Protein AF-A0A7S2U3K5-F1 (afdb_monomer_lite)

Foldseek 3Di:
DDDDPDPDDQPDPVSVVVVVVVVLVVLLVVLVVLLVVLVVLLVVLVVVLVVLVVVLVVLVVLVVVLVVLVVVLVLLVVVLVVLVPCPPVVPPPPDPPDPPDDRPDPPPDDDDPVVVPPPVVVVVVLVVVLVVLVVQLVVLVVVLVVLVPDPPDDPVRSSVVNSVSSVSNSVSSVVSSVSSVVSSVVSVVVSVVSVVVSVVSVVVSVVSVVVSVVSVVVSVVVD

Radius of gyration: 34.54 Å; chains: 1; bounding box: 92×26×95 Å

Sequence (223 aa):
MPGSGGRAHPKNAKEMEKAIAKTKKDIQKTGDNTIDVADQIIDTGAEVNAKLAAQTEQLEAARRDNKEIKENTKAAEGSVDRLESCCCLSVCYACFCCDYKPPPKVSEFKYDKEEEAKGRGKDEGEAEALRKKQQEIANAKEHLKEIREDKNIDADVKHDEIVDAQLDVVNAQLDVVNDLAHHQQEELEHQHDVIVGVNKDLKENQDAIRQLDARAKAVAAQY

Structure (mmCIF, N/CA/C/O backbone):
data_AF-A0A7S2U3K5-F1
#
_entry.id   AF-A0A7S2U3K5-F1
#
loop_
_atom_site.group_PDB
_atom_site.id
_atom_site.type_symbol
_atom_site.label_atom_id
_atom_site.label_alt_id
_atom_site.label_comp_id
_atom_site.label_asym_id
_atom_site.label_entity_id
_atom_site.label_seq_id
_atom_site.pdbx_PDB_ins_code
_atom_site.Cartn_x
_atom_site.Cartn_y
_atom_site.Cartn_z
_atom_site.occupancy
_atom_site.B_iso_or_equiv
_atom_site.auth_seq_id
_atom_site.auth_comp_id
_atom_site.auth_asym_id
_atom_site.auth_atom_id
_atom_site.pdbx_PDB_model_num
ATOM 1 N N . MET A 1 1 ? 41.510 -15.929 -0.534 1.00 47.91 1 MET A N 1
ATOM 2 C CA . MET A 1 1 ? 41.065 -14.623 -1.065 1.00 47.91 1 MET A CA 1
ATOM 3 C C . MET A 1 1 ? 40.979 -14.737 -2.581 1.00 47.91 1 MET A C 1
ATOM 5 O O . MET A 1 1 ? 42.033 -14.876 -3.192 1.00 47.91 1 MET A O 1
ATOM 9 N N . PRO A 1 2 ? 39.789 -14.800 -3.202 1.00 45.03 2 PRO A N 1
ATOM 10 C CA . PRO A 1 2 ? 39.702 -14.889 -4.652 1.00 45.03 2 PRO A CA 1
ATOM 11 C C . PRO A 1 2 ? 39.760 -13.496 -5.294 1.00 45.03 2 PRO A C 1
ATOM 13 O O . PRO A 1 2 ? 38.944 -12.631 -5.000 1.00 45.03 2 PRO A O 1
ATOM 16 N N . GLY A 1 3 ? 40.762 -13.333 -6.160 1.00 44.97 3 GLY A N 1
ATOM 17 C CA . GLY A 1 3 ? 40.695 -12.662 -7.461 1.00 44.97 3 GLY A CA 1
ATOM 18 C C . GLY A 1 3 ? 40.169 -11.232 -7.525 1.00 44.97 3 GLY A C 1
ATOM 19 O O . GLY A 1 3 ? 38.974 -11.009 -7.689 1.00 44.97 3 GLY A O 1
ATOM 20 N N . SER A 1 4 ? 41.091 -10.272 -7.577 1.00 46.44 4 SER A N 1
ATOM 21 C CA . SER A 1 4 ? 40.862 -8.971 -8.202 1.00 46.44 4 SER A CA 1
ATOM 22 C C . SER A 1 4 ? 40.414 -9.172 -9.656 1.00 46.44 4 SER A C 1
ATOM 24 O O . SER A 1 4 ? 41.202 -9.532 -10.531 1.00 46.44 4 SER A O 1
ATOM 26 N N . GLY A 1 5 ? 39.122 -8.963 -9.914 1.00 45.84 5 GLY A N 1
ATOM 27 C CA . GLY A 1 5 ? 38.548 -8.939 -11.255 1.00 45.84 5 GLY A CA 1
ATOM 28 C C . GLY A 1 5 ? 39.116 -7.769 -12.051 1.00 45.84 5 GLY A C 1
ATOM 29 O O . GLY A 1 5 ? 38.564 -6.671 -12.039 1.00 45.84 5 GLY A O 1
ATOM 30 N N . GLY A 1 6 ? 40.244 -7.995 -12.724 1.00 46.72 6 GLY A N 1
ATOM 31 C CA . GLY A 1 6 ? 40.816 -7.041 -13.661 1.00 46.72 6 GLY A CA 1
ATOM 32 C C . GLY A 1 6 ? 39.841 -6.811 -14.810 1.00 46.72 6 GLY A C 1
ATOM 33 O O . GLY A 1 6 ? 39.629 -7.701 -15.634 1.00 46.72 6 GLY A O 1
ATOM 34 N N . ARG A 1 7 ? 39.242 -5.616 -14.882 1.00 57.78 7 ARG A N 1
ATOM 35 C CA . ARG A 1 7 ? 38.569 -5.173 -16.106 1.00 57.78 7 ARG A CA 1
ATOM 36 C C . ARG A 1 7 ? 39.644 -5.041 -17.175 1.00 57.78 7 ARG A C 1
ATOM 38 O O . ARG A 1 7 ? 40.506 -4.171 -17.091 1.00 57.78 7 ARG A O 1
ATOM 45 N N . ALA A 1 8 ? 39.630 -5.949 -18.144 1.00 62.12 8 ALA A N 1
ATOM 46 C CA . ALA A 1 8 ? 40.519 -5.877 -19.288 1.00 62.12 8 ALA A CA 1
ATOM 47 C C . ALA A 1 8 ? 40.245 -4.569 -20.049 1.00 62.12 8 ALA A C 1
ATOM 49 O O . ALA A 1 8 ? 39.139 -4.360 -20.545 1.00 62.12 8 ALA A O 1
ATOM 50 N N . HIS A 1 9 ? 41.241 -3.683 -20.118 1.00 61.22 9 HIS A N 1
ATOM 51 C CA . HIS A 1 9 ? 41.172 -2.496 -20.965 1.00 61.22 9 HIS A CA 1
ATOM 52 C C . HIS A 1 9 ? 41.293 -2.915 -22.441 1.00 61.22 9 HIS A C 1
ATOM 54 O O . HIS A 1 9 ? 42.198 -3.698 -22.757 1.00 61.22 9 HIS A O 1
ATOM 60 N N . PRO A 1 10 ? 40.416 -2.429 -23.340 1.00 68.75 10 PRO A N 1
ATOM 61 C CA . PRO A 1 10 ? 40.497 -2.744 -24.763 1.00 68.75 10 PRO A CA 1
ATOM 62 C C . PRO A 1 10 ? 41.808 -2.197 -25.342 1.00 68.75 10 PRO A C 1
ATOM 64 O O . PRO A 1 10 ? 42.159 -1.039 -25.123 1.00 68.75 10 PRO A O 1
ATOM 67 N N . LYS A 1 11 ? 42.554 -3.042 -26.058 1.00 79.56 11 LYS A N 1
ATOM 68 C CA . LYS A 1 11 ? 43.910 -2.751 -26.555 1.00 79.56 11 LYS A CA 1
ATOM 69 C C . LYS A 1 11 ? 43.923 -2.218 -27.989 1.00 79.56 11 LYS A C 1
ATOM 71 O O . LYS A 1 11 ? 44.974 -1.816 -28.479 1.00 79.56 11 LYS A O 1
ATOM 76 N N . ASN A 1 12 ? 42.782 -2.236 -28.679 1.00 85.50 12 ASN A N 1
ATOM 77 C CA . ASN A 1 12 ? 42.626 -1.731 -30.044 1.00 85.50 12 ASN A CA 1
ATOM 78 C C . ASN A 1 12 ? 41.183 -1.255 -30.318 1.00 85.50 12 ASN A C 1
ATOM 80 O O . ASN A 1 12 ? 40.264 -1.560 -29.559 1.00 85.50 12 ASN A O 1
ATOM 84 N N . ALA A 1 13 ? 40.985 -0.526 -31.424 1.00 84.81 13 ALA A N 1
ATOM 85 C CA . ALA A 1 13 ? 39.691 0.055 -31.805 1.00 84.81 13 ALA A CA 1
ATOM 86 C C . ALA A 1 13 ? 38.566 -0.990 -31.948 1.00 84.81 13 ALA A C 1
ATOM 88 O O . ALA A 1 13 ? 37.461 -0.771 -31.466 1.00 84.81 13 ALA A O 1
ATOM 89 N N . LYS A 1 14 ? 38.860 -2.174 -32.504 1.00 84.88 14 LYS A N 1
ATOM 90 C CA . LYS A 1 14 ? 37.872 -3.261 -32.654 1.00 84.88 14 LYS A CA 1
ATOM 91 C C . LYS A 1 14 ? 37.437 -3.858 -31.312 1.00 84.88 14 LYS A C 1
ATOM 93 O O . LYS A 1 14 ? 36.300 -4.298 -31.163 1.00 84.88 14 LYS A O 1
ATOM 98 N N . GLU A 1 15 ? 38.337 -3.921 -30.333 1.00 87.50 15 GLU A N 1
ATOM 99 C CA . GLU A 1 15 ? 38.004 -4.322 -28.961 1.00 87.50 15 GLU A CA 1
ATOM 100 C C . GLU A 1 15 ? 37.189 -3.243 -28.245 1.00 87.50 15 GLU A C 1
ATOM 102 O O . GLU A 1 15 ? 36.293 -3.578 -27.472 1.00 87.50 15 GLU A O 1
ATOM 107 N N . MET A 1 16 ? 37.454 -1.967 -28.537 1.00 86.00 16 MET A N 1
ATOM 108 C CA . MET A 1 16 ? 36.691 -0.841 -28.000 1.00 86.00 16 MET A CA 1
ATOM 109 C C . MET A 1 16 ? 35.253 -0.827 -28.538 1.00 86.00 16 MET A C 1
ATOM 111 O O . MET A 1 16 ? 34.322 -0.770 -27.742 1.00 86.00 16 MET A O 1
ATOM 115 N N . GLU A 1 17 ? 35.050 -1.003 -29.847 1.00 86.56 17 GLU A N 1
ATOM 116 C CA . GLU A 1 17 ? 33.716 -1.120 -30.464 1.00 86.56 17 GLU A CA 1
ATOM 117 C C . GLU A 1 17 ? 32.900 -2.274 -29.863 1.00 86.56 17 GLU A C 1
ATOM 119 O O . GLU A 1 17 ? 31.737 -2.105 -29.496 1.00 86.56 17 GLU A O 1
ATOM 124 N N . LYS A 1 18 ? 33.519 -3.448 -29.676 1.00 88.19 18 LYS A N 1
ATOM 125 C CA . LYS A 1 18 ? 32.863 -4.596 -29.026 1.00 88.19 18 LYS A CA 1
ATOM 126 C C . LYS A 1 18 ? 32.503 -4.318 -27.568 1.00 88.19 18 LYS A C 1
ATOM 128 O O . LYS A 1 18 ? 31.449 -4.758 -27.109 1.00 88.19 18 LYS A O 1
ATOM 133 N N . ALA A 1 19 ? 33.372 -3.625 -26.833 1.00 89.31 19 ALA A N 1
ATOM 134 C CA . ALA A 1 19 ? 33.109 -3.254 -25.448 1.00 89.31 19 ALA A CA 1
ATOM 135 C C . ALA A 1 19 ? 31.952 -2.247 -25.346 1.00 89.31 19 ALA A C 1
ATOM 137 O O . ALA A 1 19 ? 31.090 -2.405 -24.481 1.00 89.31 19 ALA A O 1
ATOM 138 N N . ILE A 1 20 ? 31.888 -1.272 -26.259 1.00 88.31 20 ILE A N 1
ATOM 139 C CA . ILE A 1 20 ? 30.793 -0.297 -26.351 1.00 88.31 20 ILE A CA 1
ATOM 140 C C . ILE A 1 20 ? 29.479 -1.011 -26.675 1.00 88.31 20 ILE A C 1
ATOM 142 O O . ILE A 1 20 ? 28.522 -0.874 -25.921 1.00 88.31 20 ILE A O 1
ATOM 146 N N . ALA A 1 21 ? 29.445 -1.855 -27.710 1.00 87.94 21 ALA A N 1
ATOM 147 C CA . ALA A 1 21 ? 28.246 -2.610 -28.081 1.00 87.94 21 ALA A CA 1
ATOM 148 C C . ALA A 1 21 ? 27.738 -3.511 -26.941 1.00 87.94 21 ALA A C 1
ATOM 150 O O . ALA A 1 21 ? 26.535 -3.602 -26.695 1.00 87.94 21 ALA A O 1
ATOM 151 N N . LYS A 1 22 ? 28.655 -4.154 -26.204 1.00 92.75 22 LYS A N 1
ATOM 152 C CA . LYS A 1 22 ? 28.298 -4.926 -25.009 1.00 92.75 22 LYS A CA 1
ATOM 153 C C . LYS A 1 22 ? 27.697 -4.029 -23.923 1.00 92.75 22 LYS A C 1
ATOM 155 O O . LYS A 1 22 ? 26.664 -4.377 -23.367 1.00 92.75 22 LYS A O 1
ATOM 160 N N . THR A 1 23 ? 28.324 -2.887 -23.652 1.00 91.44 23 THR A N 1
ATOM 161 C CA . THR A 1 23 ? 27.864 -1.938 -22.628 1.00 91.44 23 THR A CA 1
ATOM 162 C C . THR A 1 23 ? 26.474 -1.402 -22.957 1.00 91.44 23 THR A C 1
ATOM 164 O O . THR A 1 23 ? 25.605 -1.440 -22.095 1.00 91.44 23 THR A O 1
ATOM 167 N N . LYS A 1 24 ? 26.227 -1.007 -24.212 1.00 91.75 24 LYS A N 1
ATOM 168 C CA . LYS A 1 24 ? 24.901 -0.595 -24.696 1.00 91.75 24 LYS A CA 1
ATOM 169 C C . LYS A 1 24 ? 23.847 -1.677 -24.439 1.00 91.75 24 LYS A C 1
ATOM 171 O O . LYS A 1 24 ? 22.803 -1.421 -23.848 1.00 91.75 24 LYS A O 1
ATOM 176 N N . LYS A 1 25 ? 24.152 -2.929 -24.788 1.00 90.62 25 LYS A N 1
ATOM 177 C CA . LYS A 1 25 ? 23.248 -4.061 -24.532 1.00 90.62 25 LYS A CA 1
ATOM 178 C C . LYS A 1 25 ? 22.977 -4.282 -23.039 1.00 90.62 25 LYS A C 1
ATOM 180 O O . LYS A 1 25 ? 21.842 -4.572 -22.665 1.00 90.62 25 LYS A O 1
ATOM 185 N N . ASP A 1 26 ? 24.003 -4.167 -22.199 1.00 93.44 26 ASP A N 1
ATOM 186 C CA . ASP A 1 26 ? 23.873 -4.328 -20.749 1.00 93.44 26 ASP A CA 1
ATOM 187 C C . ASP A 1 26 ? 23.030 -3.190 -20.131 1.00 93.44 26 ASP A C 1
ATOM 189 O O . ASP A 1 26 ? 22.202 -3.458 -19.257 1.00 93.44 26 ASP A O 1
ATOM 193 N N . ILE A 1 27 ? 23.168 -1.948 -20.619 1.00 93.00 27 ILE A N 1
ATOM 194 C CA . ILE A 1 27 ? 22.338 -0.795 -20.218 1.00 93.00 27 ILE A CA 1
ATOM 195 C C . ILE A 1 27 ? 20.875 -1.034 -20.588 1.00 93.00 27 ILE A C 1
ATOM 197 O O . ILE A 1 27 ? 20.015 -0.981 -19.714 1.00 93.00 27 ILE A O 1
ATOM 201 N N . GLN A 1 28 ? 20.596 -1.385 -21.845 1.00 91.31 28 GLN A N 1
ATOM 202 C CA . GLN A 1 28 ? 19.228 -1.636 -22.303 1.00 91.31 28 GLN A CA 1
ATOM 203 C C . GLN A 1 28 ? 18.561 -2.763 -21.504 1.00 91.31 28 GLN A C 1
ATOM 205 O O . GLN A 1 28 ? 17.422 -2.624 -21.065 1.00 91.31 28 GLN A O 1
ATOM 210 N N . LYS A 1 29 ? 19.291 -3.857 -21.246 1.00 94.00 29 LYS A N 1
ATOM 211 C CA . LYS A 1 29 ? 18.807 -4.955 -20.400 1.00 94.00 29 LYS A CA 1
ATOM 212 C C . LYS A 1 29 ? 18.525 -4.498 -18.964 1.00 94.00 29 LYS A C 1
ATOM 214 O O . LYS A 1 29 ? 17.594 -4.985 -18.334 1.00 94.00 29 LYS A O 1
ATOM 219 N N . THR A 1 30 ? 19.344 -3.596 -18.429 1.00 95.31 30 THR A N 1
ATOM 220 C CA . THR A 1 30 ? 19.125 -3.023 -17.094 1.00 95.31 30 THR A CA 1
ATOM 221 C C . THR A 1 30 ? 17.861 -2.165 -17.069 1.00 95.31 30 THR A C 1
ATOM 223 O O . THR A 1 30 ? 17.097 -2.266 -16.113 1.00 95.31 30 THR A O 1
ATOM 226 N N . GLY A 1 31 ? 17.601 -1.387 -18.124 1.00 93.88 31 GLY A N 1
ATOM 227 C CA . GLY A 1 31 ? 16.345 -0.653 -18.286 1.00 93.88 31 GLY A CA 1
ATOM 228 C C . GLY A 1 31 ? 15.130 -1.584 -18.325 1.00 93.88 31 GLY A C 1
ATOM 229 O O . GLY A 1 31 ? 14.186 -1.372 -17.573 1.00 93.88 31 GLY A O 1
ATOM 230 N N . ASP A 1 32 ? 15.196 -2.675 -19.097 1.00 93.38 32 ASP A N 1
ATOM 231 C CA . ASP A 1 32 ? 14.119 -3.679 -19.172 1.00 93.38 32 ASP A CA 1
ATOM 232 C C . ASP A 1 32 ? 13.823 -4.305 -17.809 1.00 93.38 32 ASP A C 1
ATOM 234 O O . ASP A 1 32 ? 12.685 -4.304 -17.350 1.00 93.38 32 ASP A O 1
ATOM 238 N N . ASN A 1 33 ? 14.867 -4.764 -17.115 1.00 96.06 33 ASN A N 1
ATOM 239 C CA . ASN A 1 33 ? 14.711 -5.336 -15.782 1.00 96.06 33 ASN A CA 1
ATOM 240 C C . ASN A 1 33 ? 14.133 -4.320 -14.782 1.00 96.06 33 ASN A C 1
ATOM 242 O O . ASN A 1 33 ? 13.395 -4.707 -13.884 1.00 96.06 33 ASN A O 1
ATOM 246 N N . THR A 1 34 ? 14.495 -3.037 -14.897 1.00 95.94 34 THR A N 1
ATOM 247 C CA . THR A 1 34 ? 13.966 -1.982 -14.016 1.00 95.94 34 THR A CA 1
ATOM 248 C C . THR A 1 34 ? 12.468 -1.792 -14.233 1.00 95.94 34 THR A C 1
ATOM 250 O O . THR A 1 34 ? 11.733 -1.715 -13.253 1.00 95.94 34 THR A O 1
ATOM 253 N N . ILE A 1 35 ? 12.011 -1.785 -15.489 1.00 96.56 35 ILE A N 1
ATOM 254 C CA . ILE A 1 35 ? 10.584 -1.697 -15.829 1.00 96.56 35 ILE A CA 1
ATOM 255 C C . ILE A 1 35 ? 9.822 -2.903 -15.269 1.00 96.56 35 ILE A C 1
ATOM 257 O O . ILE A 1 35 ? 8.783 -2.717 -14.636 1.00 96.56 35 ILE A O 1
ATOM 261 N N . ASP A 1 36 ? 10.357 -4.117 -15.443 1.00 95.94 36 ASP A N 1
ATOM 262 C CA . ASP A 1 36 ? 9.738 -5.351 -14.937 1.00 95.94 36 ASP A CA 1
ATOM 263 C C . ASP A 1 36 ? 9.631 -5.350 -13.402 1.00 95.94 36 ASP A C 1
ATOM 265 O O . ASP A 1 36 ? 8.614 -5.752 -12.834 1.00 95.94 36 ASP A O 1
ATOM 269 N N . VAL A 1 37 ? 10.679 -4.893 -12.708 1.00 95.94 37 VAL A N 1
ATOM 270 C CA . VAL A 1 37 ? 10.676 -4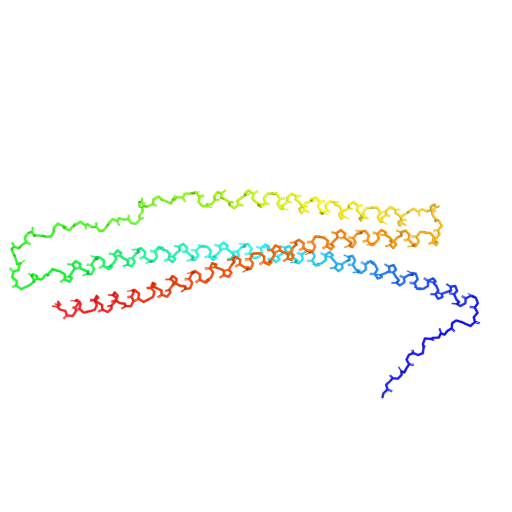.767 -11.242 1.00 95.94 37 VAL A CA 1
ATOM 271 C C . VAL A 1 37 ? 9.669 -3.712 -10.791 1.00 95.94 37 VAL A C 1
ATOM 273 O O . VAL A 1 37 ? 8.942 -3.942 -9.827 1.00 95.94 37 VAL A O 1
ATOM 276 N N . ALA A 1 38 ? 9.598 -2.573 -11.476 1.00 94.62 38 ALA A N 1
ATOM 277 C CA . ALA A 1 38 ? 8.646 -1.521 -11.149 1.00 94.62 38 ALA A CA 1
ATOM 278 C C . ALA A 1 38 ? 7.189 -1.981 -11.346 1.00 94.62 38 ALA A C 1
ATOM 280 O O . ALA A 1 38 ? 6.358 -1.705 -10.484 1.00 94.62 38 ALA A O 1
ATOM 281 N N . ASP A 1 39 ? 6.891 -2.757 -12.394 1.00 94.69 39 ASP A N 1
ATOM 282 C CA . ASP A 1 39 ? 5.570 -3.379 -12.580 1.00 94.69 39 ASP A CA 1
ATOM 283 C C . ASP A 1 39 ? 5.206 -4.299 -11.404 1.00 94.69 39 ASP A C 1
ATOM 285 O O . ASP A 1 39 ? 4.126 -4.177 -10.831 1.00 94.69 39 ASP A O 1
ATOM 289 N N . GLN A 1 40 ? 6.135 -5.158 -10.968 1.00 95.81 40 GLN A N 1
ATOM 290 C CA . GLN A 1 40 ? 5.909 -6.039 -9.815 1.00 95.81 40 GLN A CA 1
ATOM 291 C C . GLN A 1 40 ? 5.648 -5.264 -8.518 1.00 95.81 40 GLN A C 1
ATOM 293 O O . GLN A 1 40 ? 4.832 -5.690 -7.695 1.00 95.81 40 GLN A O 1
ATOM 298 N N . ILE A 1 41 ? 6.344 -4.141 -8.315 1.00 95.00 41 ILE A N 1
ATOM 299 C CA . ILE A 1 41 ? 6.138 -3.274 -7.150 1.00 95.00 41 ILE A CA 1
ATOM 300 C C . ILE A 1 41 ? 4.744 -2.646 -7.198 1.00 95.00 41 ILE A C 1
ATOM 302 O O . ILE A 1 41 ? 4.065 -2.637 -6.174 1.00 95.00 41 ILE A O 1
ATOM 306 N N . ILE A 1 42 ? 4.302 -2.166 -8.363 1.00 93.81 42 ILE A N 1
ATOM 307 C CA . ILE A 1 42 ? 2.962 -1.591 -8.541 1.00 93.81 42 ILE A CA 1
ATOM 308 C C . ILE A 1 42 ? 1.883 -2.642 -8.255 1.00 93.81 42 ILE A C 1
ATOM 310 O O . ILE A 1 42 ? 0.978 -2.378 -7.462 1.00 93.81 42 ILE A O 1
ATOM 314 N N . ASP A 1 43 ? 2.004 -3.842 -8.827 1.00 93.12 43 ASP A N 1
ATOM 315 C CA . ASP A 1 43 ? 1.042 -4.934 -8.623 1.00 93.12 43 ASP A CA 1
ATOM 316 C C . ASP A 1 43 ? 0.953 -5.336 -7.144 1.00 93.12 43 ASP A C 1
ATOM 318 O O . ASP A 1 43 ? -0.134 -5.438 -6.568 1.00 93.12 43 ASP A O 1
ATOM 322 N N . THR A 1 44 ? 2.110 -5.506 -6.497 1.00 93.31 44 THR A N 1
ATOM 323 C CA . THR A 1 44 ? 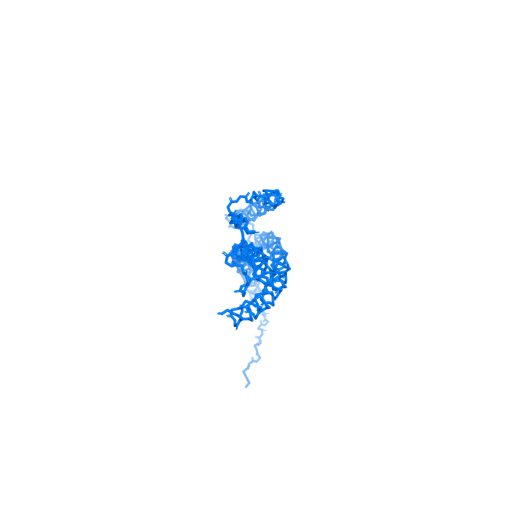2.180 -5.849 -5.070 1.00 93.31 44 THR A CA 1
ATOM 324 C C . THR A 1 44 ? 1.629 -4.717 -4.203 1.00 93.31 44 THR A C 1
ATOM 326 O O . THR A 1 44 ? 0.905 -4.968 -3.241 1.00 93.31 44 THR A O 1
ATOM 329 N N . GLY A 1 45 ? 1.943 -3.463 -4.538 1.00 91.44 45 GLY A N 1
ATOM 330 C CA . GLY A 1 45 ? 1.447 -2.284 -3.834 1.00 91.44 45 GLY A CA 1
ATOM 331 C C . GLY A 1 45 ? -0.075 -2.174 -3.903 1.00 91.44 45 GLY A C 1
ATOM 332 O O . GLY A 1 45 ? -0.717 -1.942 -2.880 1.00 91.44 45 GLY A O 1
ATOM 333 N N . ALA A 1 46 ? -0.668 -2.435 -5.070 1.00 89.25 46 ALA A N 1
ATOM 334 C CA . ALA A 1 46 ? -2.118 -2.472 -5.237 1.00 89.25 46 ALA A CA 1
ATOM 335 C C . ALA A 1 46 ? -2.773 -3.585 -4.396 1.00 89.25 46 ALA A C 1
ATOM 337 O O . ALA A 1 46 ? -3.800 -3.352 -3.754 1.00 89.25 46 ALA A O 1
ATOM 338 N N . GLU A 1 47 ? -2.169 -4.777 -4.340 1.00 91.06 47 GLU A N 1
ATOM 339 C CA . GLU A 1 47 ? -2.656 -5.871 -3.489 1.00 91.06 47 GLU A CA 1
ATOM 340 C C . GLU A 1 47 ? -2.599 -5.504 -1.997 1.00 91.06 47 GLU A C 1
ATOM 342 O O . GLU A 1 47 ? -3.534 -5.795 -1.245 1.00 91.06 47 GLU A O 1
ATOM 347 N N . VAL A 1 48 ? -1.520 -4.851 -1.556 1.00 91.50 48 VAL A N 1
ATOM 348 C CA . VAL A 1 48 ? -1.378 -4.376 -0.172 1.00 91.50 48 VAL A CA 1
ATOM 349 C C . VAL A 1 48 ? -2.454 -3.342 0.165 1.00 91.50 48 VAL A C 1
ATOM 351 O O . VAL A 1 48 ? -3.078 -3.470 1.216 1.00 91.50 48 VAL A O 1
ATOM 354 N N . ASN A 1 49 ? -2.750 -2.393 -0.727 1.00 88.12 49 ASN A N 1
ATOM 355 C CA . ASN A 1 49 ? -3.804 -1.393 -0.498 1.00 88.12 49 ASN A CA 1
ATOM 356 C C . ASN A 1 49 ? -5.178 -2.045 -0.355 1.00 88.12 49 ASN A C 1
ATOM 358 O O . ASN A 1 49 ? -5.922 -1.725 0.569 1.00 88.12 49 ASN A O 1
ATOM 362 N N . ALA A 1 50 ? -5.496 -3.013 -1.217 1.00 87.56 50 ALA A N 1
ATOM 363 C CA . ALA A 1 50 ? -6.752 -3.751 -1.124 1.00 87.56 50 ALA A CA 1
ATOM 364 C C . ALA A 1 50 ? -6.879 -4.505 0.212 1.00 87.56 50 ALA A C 1
ATOM 366 O O . ALA A 1 50 ? -7.954 -4.541 0.814 1.00 87.56 50 ALA A O 1
ATOM 367 N N . LYS A 1 51 ? -5.777 -5.087 0.705 1.00 91.00 51 LYS A N 1
ATOM 368 C CA . LYS A 1 51 ? -5.745 -5.740 2.022 1.00 91.00 51 LYS A CA 1
ATOM 369 C C . LYS A 1 51 ? -5.9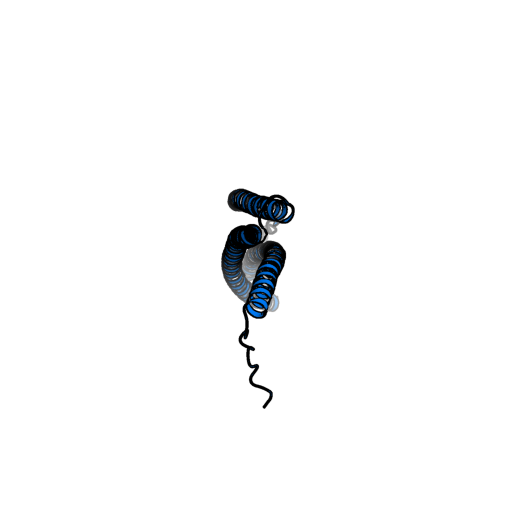10 -4.744 3.166 1.00 91.00 51 LYS A C 1
ATOM 371 O O . LYS A 1 51 ? -6.644 -5.055 4.101 1.00 91.00 51 LYS A O 1
ATOM 376 N N . LEU A 1 52 ? -5.258 -3.583 3.098 1.00 88.56 52 LEU A N 1
ATOM 377 C CA . LEU A 1 52 ? -5.394 -2.534 4.108 1.00 88.56 52 LEU A CA 1
ATOM 378 C C . LEU A 1 52 ? -6.841 -2.041 4.189 1.00 88.56 52 LEU A C 1
ATOM 380 O O . LEU A 1 52 ? -7.413 -2.071 5.272 1.00 88.56 52 LEU A O 1
ATOM 384 N N . ALA A 1 53 ? -7.478 -1.736 3.058 1.00 85.62 53 ALA A N 1
ATOM 385 C CA . ALA A 1 53 ? -8.882 -1.321 3.030 1.00 85.62 53 ALA A CA 1
ATOM 386 C C . ALA A 1 53 ? -9.815 -2.367 3.676 1.00 85.62 53 ALA A C 1
ATOM 388 O O . ALA A 1 53 ? -10.662 -2.037 4.509 1.00 85.62 53 ALA A O 1
ATOM 389 N N . ALA A 1 54 ? -9.616 -3.654 3.365 1.00 87.94 54 ALA A N 1
ATOM 390 C CA . ALA A 1 54 ? -10.390 -4.735 3.977 1.00 87.94 54 ALA A CA 1
ATOM 391 C C . ALA A 1 54 ? -10.147 -4.862 5.496 1.00 87.94 54 ALA A C 1
ATOM 393 O O . ALA A 1 54 ? -11.062 -5.195 6.250 1.00 87.94 54 ALA A O 1
ATOM 394 N N . GLN A 1 55 ? -8.921 -4.611 5.964 1.00 90.75 55 GLN A N 1
ATOM 395 C CA . GLN A 1 55 ? -8.599 -4.590 7.395 1.00 90.75 55 GLN A CA 1
ATOM 396 C C . GLN A 1 55 ? -9.233 -3.393 8.110 1.00 90.75 55 GLN A C 1
ATOM 398 O O . GLN A 1 55 ? -9.716 -3.549 9.233 1.00 90.75 55 GLN A O 1
ATOM 403 N N . THR A 1 56 ? -9.286 -2.230 7.463 1.00 87.69 56 THR A N 1
ATOM 404 C CA . THR A 1 56 ? -9.944 -1.034 8.002 1.00 87.69 56 THR A CA 1
ATOM 405 C C . THR A 1 56 ? -11.432 -1.281 8.215 1.00 87.69 56 THR A C 1
ATOM 407 O O . THR A 1 56 ? -11.938 -1.031 9.308 1.00 87.69 56 THR A O 1
ATOM 410 N N . GLU A 1 57 ? -12.120 -1.895 7.248 1.00 88.38 57 GLU A N 1
ATOM 411 C CA . GLU A 1 57 ? -13.537 -2.256 7.393 1.00 88.38 57 GLU A CA 1
ATOM 412 C C . GLU A 1 57 ? -13.778 -3.191 8.597 1.00 88.38 57 GLU A C 1
ATOM 414 O O . GLU A 1 57 ? -14.715 -2.997 9.380 1.00 88.38 57 GLU A O 1
ATOM 419 N N . GLN A 1 58 ? -12.903 -4.184 8.797 1.00 89.94 58 GLN A N 1
ATOM 420 C CA . GLN A 1 58 ? -12.978 -5.086 9.954 1.00 89.94 58 GLN A CA 1
ATOM 421 C C . GLN A 1 58 ? -12.785 -4.342 11.278 1.00 89.94 58 GLN A C 1
ATOM 423 O O . GLN A 1 58 ? -13.465 -4.626 12.267 1.00 89.94 58 GLN A O 1
ATOM 428 N N . LEU A 1 59 ? -11.866 -3.381 11.312 1.00 88.56 59 LEU A N 1
ATOM 429 C CA . LEU A 1 59 ? -11.579 -2.598 12.503 1.00 88.56 59 LEU A CA 1
ATOM 430 C C . LEU A 1 59 ? -12.729 -1.637 12.847 1.00 88.56 59 LEU A C 1
ATOM 432 O O . LEU A 1 59 ? -13.089 -1.485 14.017 1.00 88.56 59 LEU A O 1
ATOM 436 N N . GLU A 1 60 ? -13.363 -1.038 11.842 1.00 87.62 60 GLU A N 1
ATOM 437 C CA . GLU A 1 60 ? -14.569 -0.232 12.030 1.00 87.62 60 GLU A CA 1
ATOM 438 C C . GLU A 1 60 ? -15.766 -1.067 12.496 1.00 87.62 60 GLU A C 1
ATOM 440 O O . GLU A 1 60 ? -16.557 -0.606 13.325 1.00 87.62 60 GLU A O 1
ATOM 445 N N . ALA A 1 61 ? -15.903 -2.306 12.014 1.00 89.38 61 ALA A N 1
ATOM 446 C CA . ALA A 1 61 ? -16.884 -3.253 12.541 1.00 89.38 61 ALA A CA 1
ATOM 447 C C . ALA A 1 61 ? -16.625 -3.548 14.027 1.00 89.38 61 ALA A C 1
ATOM 449 O O . ALA A 1 61 ? -17.522 -3.368 14.849 1.00 89.38 61 ALA A O 1
ATOM 450 N N . ALA A 1 62 ? -15.380 -3.854 14.405 1.00 88.44 62 ALA A N 1
ATOM 451 C CA . ALA A 1 62 ? -15.010 -4.057 15.808 1.00 88.44 62 ALA A CA 1
ATOM 452 C C . ALA A 1 62 ? -15.297 -2.817 16.677 1.00 88.44 62 ALA A C 1
ATOM 454 O O . ALA A 1 62 ? -15.734 -2.933 17.824 1.00 88.44 62 ALA A O 1
ATOM 455 N N . ARG A 1 63 ? -15.104 -1.608 16.133 1.00 89.50 63 ARG A N 1
ATOM 456 C CA . ARG A 1 63 ? -15.460 -0.356 16.815 1.00 89.50 63 ARG A CA 1
ATOM 457 C C . ARG A 1 63 ? -16.967 -0.218 17.034 1.00 89.50 63 ARG A C 1
ATOM 459 O O . ARG A 1 63 ? -17.372 0.278 18.086 1.00 89.50 63 ARG A O 1
ATOM 466 N N . ARG A 1 64 ? -17.796 -0.636 16.072 1.00 89.00 64 ARG A N 1
ATOM 467 C CA . ARG A 1 64 ? -19.263 -0.646 16.206 1.00 89.00 64 ARG A CA 1
ATOM 468 C C . ARG A 1 64 ? -19.714 -1.626 17.285 1.00 89.00 64 ARG A C 1
ATOM 470 O O . ARG A 1 64 ? -20.444 -1.211 18.184 1.00 89.00 64 ARG A O 1
ATOM 477 N N . ASP A 1 65 ? -19.197 -2.849 17.266 1.00 91.75 65 ASP A N 1
ATOM 478 C CA . ASP A 1 65 ? -19.510 -3.870 18.273 1.00 91.75 65 ASP A CA 1
ATOM 479 C C . ASP A 1 65 ? -19.142 -3.388 19.684 1.00 91.75 65 ASP A C 1
ATOM 481 O O . ASP A 1 65 ? -19.889 -3.559 20.647 1.00 91.75 65 ASP A O 1
ATOM 485 N N . ASN A 1 66 ? -18.008 -2.698 19.819 1.00 89.75 66 ASN A 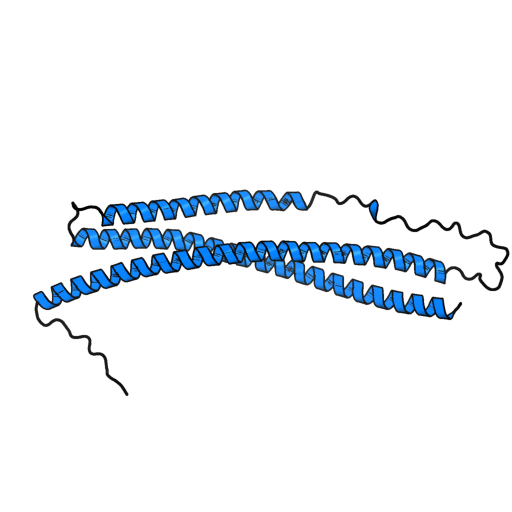N 1
ATOM 486 C CA . ASN A 1 66 ? -17.566 -2.159 21.100 1.00 89.75 66 ASN A CA 1
ATOM 487 C C . ASN A 1 66 ? -18.478 -1.031 21.626 1.00 89.75 66 ASN A C 1
ATOM 489 O O . ASN A 1 66 ? -18.721 -0.928 22.833 1.00 89.75 66 ASN A O 1
ATOM 493 N N . LYS A 1 67 ? -19.036 -0.200 20.735 1.00 90.69 67 LYS A N 1
ATOM 494 C CA . LYS A 1 67 ? -20.065 0.785 21.113 1.00 90.69 67 LYS A CA 1
ATOM 495 C C . LYS A 1 67 ? -21.342 0.093 21.592 1.00 90.69 67 LYS A C 1
ATOM 497 O O . LYS A 1 67 ? -21.874 0.481 22.630 1.00 90.69 67 LYS A O 1
ATOM 502 N N . GLU A 1 68 ? -21.784 -0.959 20.908 1.00 92.69 68 GLU A N 1
ATOM 503 C CA . GLU A 1 68 ? -22.964 -1.732 21.314 1.00 92.69 68 GLU A CA 1
ATOM 504 C C . GLU A 1 68 ? -22.767 -2.385 22.694 1.00 92.69 68 GLU A C 1
ATOM 506 O O . GLU A 1 68 ? -23.630 -2.287 23.569 1.00 92.69 68 GLU A O 1
ATOM 511 N N . ILE A 1 69 ? -21.594 -2.976 22.953 1.00 91.62 69 ILE A N 1
ATOM 512 C CA . ILE A 1 69 ? -21.244 -3.533 24.272 1.00 91.62 69 ILE A CA 1
ATOM 513 C C . ILE A 1 69 ? -21.332 -2.463 25.367 1.00 91.62 69 ILE A C 1
ATOM 515 O O . ILE A 1 69 ? -21.842 -2.738 26.457 1.00 91.62 69 ILE A O 1
ATOM 519 N N . LYS A 1 70 ? -20.875 -1.237 25.089 1.00 90.81 70 LYS A N 1
ATOM 520 C CA . LYS A 1 70 ? -20.936 -0.113 26.038 1.00 90.81 70 LYS A CA 1
ATOM 521 C C . LYS A 1 70 ? -22.377 0.241 26.398 1.00 90.81 70 LYS A C 1
ATOM 523 O O . LYS A 1 70 ? -22.690 0.452 27.569 1.00 90.81 70 LYS A O 1
ATOM 528 N N . GLU A 1 71 ? -23.260 0.295 25.408 1.00 91.12 71 GLU A N 1
ATOM 529 C CA . GLU A 1 71 ? -24.685 0.581 25.607 1.00 91.12 71 GLU A CA 1
ATOM 530 C C . GLU A 1 71 ? -25.389 -0.540 26.377 1.00 91.12 71 GLU A C 1
ATOM 532 O O . GLU A 1 71 ? -26.093 -0.272 27.355 1.00 91.12 71 GLU A O 1
ATOM 537 N N . ASN A 1 72 ? -25.121 -1.795 26.014 1.00 89.62 72 ASN A N 1
ATOM 538 C CA . ASN A 1 72 ? -25.643 -2.967 26.714 1.00 89.62 72 ASN A CA 1
ATOM 539 C C . ASN A 1 72 ? -25.174 -3.015 28.176 1.00 89.62 72 ASN A C 1
ATOM 541 O O . ASN A 1 72 ? -25.967 -3.314 29.072 1.00 89.62 72 ASN A O 1
ATOM 545 N N . THR A 1 73 ? -23.913 -2.657 28.439 1.00 90.12 73 THR A N 1
ATOM 546 C CA . THR A 1 73 ? -23.360 -2.594 29.800 1.00 90.12 73 THR A CA 1
ATOM 547 C C . THR A 1 73 ? -24.079 -1.535 30.637 1.00 90.12 73 THR A C 1
ATOM 549 O O . THR A 1 73 ? -24.526 -1.842 31.739 1.00 90.12 73 THR A O 1
ATOM 552 N N . LYS A 1 74 ? -24.313 -0.332 30.095 1.00 89.69 74 LYS A N 1
ATOM 553 C CA . LYS A 1 74 ? -25.091 0.722 30.779 1.00 89.69 74 LYS A CA 1
ATOM 554 C C . LYS A 1 74 ? -26.540 0.311 31.058 1.00 89.69 74 LYS A C 1
ATOM 556 O O . LYS A 1 74 ? -27.091 0.616 32.115 1.00 89.69 74 LYS A O 1
ATOM 561 N N . ALA A 1 75 ? -27.185 -0.380 30.119 1.00 89.44 75 ALA A N 1
ATOM 562 C CA . ALA A 1 75 ? -28.545 -0.881 30.318 1.00 89.44 75 ALA A CA 1
ATOM 563 C C . ALA A 1 75 ? -28.609 -1.935 31.442 1.00 89.44 75 ALA A C 1
ATOM 565 O O . ALA A 1 75 ? -29.569 -1.975 32.226 1.00 89.44 75 ALA A O 1
ATOM 566 N N . ALA A 1 76 ? -27.576 -2.772 31.542 1.00 88.06 76 ALA A N 1
ATOM 567 C CA . ALA A 1 76 ? -27.437 -3.758 32.601 1.00 88.06 76 ALA A CA 1
ATOM 568 C C . ALA A 1 76 ? -27.107 -3.104 33.959 1.00 88.06 76 ALA A C 1
ATOM 570 O O . ALA A 1 76 ? -27.732 -3.471 34.955 1.00 88.06 76 ALA A O 1
ATOM 571 N N . GLU A 1 77 ? -26.248 -2.077 33.998 1.00 87.75 77 GLU A N 1
ATOM 572 C CA . GLU A 1 77 ? -26.009 -1.231 35.182 1.00 87.75 77 GLU A CA 1
ATOM 573 C C . GLU A 1 77 ? -27.316 -0.675 35.749 1.00 87.75 77 GLU A C 1
ATOM 575 O O . GLU A 1 77 ? -27.645 -0.949 36.900 1.00 87.75 77 GLU A O 1
ATOM 580 N N . GLY A 1 78 ? -28.140 -0.023 34.922 1.00 85.69 78 GLY A N 1
ATOM 581 C CA . GLY A 1 78 ? -29.434 0.503 35.372 1.00 85.69 78 GLY A CA 1
ATOM 582 C C . GLY A 1 78 ? -30.413 -0.580 35.854 1.00 85.69 78 GLY A C 1
ATOM 583 O O . GLY A 1 78 ? -31.356 -0.299 36.594 1.00 85.69 78 GLY A O 1
ATOM 584 N N . SER A 1 79 ? -30.222 -1.837 35.451 1.00 85.50 79 SER A N 1
ATOM 585 C CA . SER A 1 79 ? -31.015 -2.965 35.951 1.00 85.50 79 SER A CA 1
ATOM 586 C C . SER A 1 79 ? -30.523 -3.455 37.314 1.00 85.50 79 SER A C 1
ATOM 588 O O . SER A 1 79 ? -31.355 -3.717 38.181 1.00 85.50 79 SER A O 1
ATOM 590 N N . VAL A 1 80 ? -29.206 -3.503 37.536 1.00 85.19 80 VAL A N 1
ATOM 591 C CA . VAL A 1 80 ? -28.615 -3.802 38.852 1.00 85.19 80 VAL A CA 1
ATOM 592 C C . VAL A 1 80 ? -28.924 -2.691 39.857 1.00 85.19 80 VAL A C 1
ATOM 594 O O . VAL A 1 80 ? -29.372 -3.002 40.956 1.00 85.19 80 VAL A O 1
ATOM 597 N N . ASP A 1 81 ? -28.823 -1.416 39.465 1.00 83.69 81 ASP A N 1
ATOM 598 C CA . ASP A 1 81 ? -29.193 -0.264 40.306 1.00 83.69 81 ASP A CA 1
ATOM 599 C C . ASP A 1 81 ? -30.638 -0.376 40.827 1.00 83.69 81 ASP A C 1
ATOM 601 O O . ASP A 1 81 ? -30.925 -0.105 41.995 1.00 83.69 81 ASP A O 1
ATOM 605 N N . ARG A 1 82 ? -31.568 -0.817 39.968 1.00 82.75 82 ARG A N 1
ATOM 606 C CA . ARG A 1 82 ? -32.972 -1.039 40.349 1.00 82.75 82 ARG A CA 1
ATOM 607 C C . ARG A 1 82 ? -33.135 -2.176 41.356 1.00 82.75 82 ARG A C 1
ATOM 609 O O . ARG A 1 82 ? -33.970 -2.056 42.248 1.00 82.75 82 ARG A O 1
ATOM 616 N N . LEU A 1 83 ? -32.364 -3.256 41.223 1.00 80.50 83 LEU A N 1
ATOM 617 C CA . LEU A 1 83 ? -32.382 -4.372 42.173 1.00 80.50 83 LEU A CA 1
ATOM 618 C C . LEU A 1 83 ? -31.767 -3.981 43.523 1.00 80.50 83 LEU A C 1
ATOM 620 O O . LEU A 1 83 ? -32.326 -4.339 44.557 1.00 80.50 83 LEU A O 1
ATOM 624 N N . GLU A 1 84 ? -30.674 -3.210 43.520 1.00 79.25 84 GLU A N 1
ATOM 625 C CA . GLU A 1 84 ? -30.046 -2.658 44.731 1.00 79.25 84 GLU A CA 1
ATOM 626 C C . GLU A 1 84 ? -30.983 -1.691 45.469 1.00 79.25 84 GLU A C 1
ATOM 628 O O . GLU A 1 84 ? -31.092 -1.737 46.692 1.00 79.25 84 GLU A O 1
ATOM 633 N N . SER A 1 85 ? -31.700 -0.833 44.735 1.00 74.38 85 SER A N 1
ATOM 634 C CA . SER A 1 85 ? -32.636 0.133 45.323 1.00 74.38 85 SER A CA 1
ATOM 635 C C . SER A 1 85 ? -33.915 -0.508 45.883 1.00 74.38 85 SER A C 1
ATOM 637 O O . SER A 1 85 ? -34.664 0.159 46.604 1.00 74.38 85 SER A O 1
ATOM 639 N N . CYS A 1 86 ? -34.215 -1.766 45.552 1.00 64.06 86 CYS A N 1
ATOM 640 C CA . CYS A 1 86 ? -35.442 -2.438 45.966 1.00 64.06 86 CYS A CA 1
ATOM 641 C C . CYS A 1 86 ? -35.303 -3.019 47.391 1.00 64.06 86 CYS A C 1
ATOM 643 O O . CYS A 1 86 ? -35.349 -4.227 47.597 1.00 64.06 86 CYS A O 1
ATOM 645 N N . CYS A 1 87 ? -35.157 -2.145 48.393 1.00 50.56 87 CYS A N 1
ATOM 646 C CA . CYS A 1 87 ? -34.927 -2.439 49.822 1.00 50.56 87 CYS A CA 1
ATOM 647 C C . CYS A 1 87 ? -36.066 -3.178 50.573 1.00 50.56 87 CYS A C 1
ATOM 649 O O . CYS A 1 87 ? -36.193 -3.051 51.790 1.00 50.56 87 CYS A O 1
ATOM 651 N N . CYS A 1 88 ? -36.935 -3.930 49.900 1.00 49.47 88 CYS A N 1
ATOM 652 C CA . CYS A 1 88 ? -38.266 -4.247 50.427 1.00 49.47 88 CYS A CA 1
ATOM 653 C C . CYS A 1 88 ? -38.577 -5.743 50.613 1.00 49.47 88 CYS A C 1
ATOM 655 O O . CYS A 1 88 ? -39.745 -6.101 50.731 1.00 49.47 88 CYS A O 1
ATOM 657 N N . LEU A 1 89 ? -37.599 -6.650 50.661 1.00 49.50 89 LEU A N 1
ATOM 658 C CA . LEU A 1 89 ? -37.901 -8.094 50.617 1.00 49.50 89 LEU A CA 1
ATOM 659 C C . LEU A 1 89 ? -38.095 -8.812 51.961 1.00 49.50 89 LEU A C 1
ATOM 661 O O . LEU A 1 89 ? -38.446 -9.986 51.960 1.00 49.50 89 LEU A O 1
ATOM 665 N N . SER A 1 90 ? -38.029 -8.114 53.101 1.00 48.38 90 SER A N 1
ATOM 666 C CA . SER A 1 90 ? -38.514 -8.676 54.377 1.00 48.38 90 SER A CA 1
ATOM 667 C C . SER A 1 90 ? -39.901 -8.177 54.811 1.00 48.38 90 SER A C 1
ATOM 669 O O . SER A 1 90 ? -40.478 -8.762 55.725 1.00 48.38 90 SER A O 1
ATOM 671 N N . VAL A 1 91 ? -40.486 -7.154 54.155 1.00 45.41 91 VAL A N 1
ATOM 672 C CA . VAL A 1 91 ? -41.804 -6.589 54.553 1.00 45.41 91 VAL A CA 1
ATOM 673 C C . VAL A 1 91 ? -42.795 -6.370 53.389 1.00 45.41 91 VAL A C 1
ATOM 675 O O . VAL A 1 91 ? -43.939 -5.994 53.628 1.00 45.41 91 VAL A O 1
ATOM 678 N N . CYS A 1 92 ? -42.464 -6.662 52.127 1.00 44.41 92 CYS A N 1
ATOM 679 C CA . CYS A 1 92 ? -43.373 -6.367 51.006 1.00 44.41 92 CYS A CA 1
ATOM 680 C C . CYS A 1 92 ? -44.020 -7.580 50.331 1.00 44.41 92 CYS A C 1
ATOM 682 O O . CYS A 1 92 ? -44.064 -7.659 49.109 1.00 44.41 92 CYS A O 1
ATOM 684 N N . TYR A 1 93 ? -44.696 -8.428 51.108 1.00 45.09 93 TYR A N 1
ATOM 685 C CA . TYR A 1 93 ? -45.787 -9.248 50.551 1.00 45.09 93 TYR A CA 1
ATOM 686 C C . TYR A 1 93 ? -47.029 -8.404 50.160 1.00 45.09 93 TYR A C 1
ATOM 688 O O . TYR A 1 93 ? -48.037 -8.953 49.726 1.00 45.09 93 TYR A O 1
ATOM 696 N N . ALA A 1 94 ? -46.969 -7.068 50.304 1.00 41.78 94 ALA A N 1
ATOM 697 C CA . ALA A 1 94 ? -48.080 -6.145 50.051 1.00 41.78 94 ALA A CA 1
ATOM 698 C C . ALA A 1 94 ? -47.720 -4.834 49.306 1.00 41.78 94 ALA A C 1
ATOM 700 O O . ALA A 1 94 ? -48.578 -3.959 49.216 1.00 41.78 94 ALA A O 1
ATOM 701 N N . CYS A 1 95 ? -46.509 -4.662 48.748 1.00 40.31 95 CYS A N 1
ATOM 702 C CA . CYS A 1 95 ? -46.214 -3.480 47.914 1.00 40.31 95 CYS A CA 1
ATOM 703 C C . CYS A 1 95 ? -46.327 -3.795 46.424 1.00 40.31 95 CYS A C 1
ATOM 705 O O . CYS A 1 95 ? -45.410 -4.304 45.785 1.00 40.31 95 CYS A O 1
ATOM 707 N N . PHE A 1 96 ? -47.463 -3.382 45.882 1.00 43.53 96 PHE A N 1
ATOM 708 C CA . PHE A 1 96 ? -47.817 -3.234 44.474 1.00 43.53 96 PHE A CA 1
ATOM 709 C C . PHE A 1 96 ? -46.998 -2.107 43.781 1.00 43.53 96 PHE A C 1
ATOM 711 O O . PHE A 1 96 ? -47.562 -1.294 43.059 1.00 43.53 96 PHE A O 1
ATOM 718 N N . CYS A 1 97 ? -45.690 -1.978 44.057 1.00 42.62 97 CYS A N 1
ATOM 719 C CA . CYS A 1 97 ? -44.917 -0.751 43.768 1.00 42.62 97 CYS A CA 1
ATOM 720 C C . CYS A 1 97 ? -43.852 -0.863 42.668 1.00 42.62 97 CYS A C 1
ATOM 722 O O . CYS A 1 97 ? -43.137 0.108 42.430 1.00 42.62 97 CYS A O 1
ATOM 724 N N . CYS A 1 98 ? -43.731 -1.987 41.966 1.00 45.91 98 CYS A N 1
ATOM 725 C CA . CYS A 1 98 ? -42.803 -2.078 40.841 1.00 45.91 98 CYS A CA 1
ATOM 726 C C . CYS A 1 98 ? -43.587 -2.298 39.550 1.00 45.91 98 CYS A C 1
ATOM 728 O O . CYS A 1 98 ? -43.805 -3.433 39.135 1.00 45.91 98 CYS A O 1
ATOM 730 N N . ASP A 1 99 ? -43.995 -1.194 38.916 1.00 44.09 99 ASP A N 1
ATOM 731 C CA . ASP A 1 99 ? -44.306 -1.149 37.485 1.00 44.09 99 ASP A CA 1
ATOM 732 C C . ASP A 1 99 ? -43.055 -1.612 36.723 1.00 44.09 99 ASP A C 1
ATOM 734 O O . ASP A 1 99 ? -42.165 -0.828 36.378 1.00 44.09 99 ASP A O 1
ATOM 738 N N . TYR A 1 100 ? -42.941 -2.925 36.530 1.00 48.59 100 TYR A N 1
ATOM 739 C CA . TYR A 1 100 ? -41.875 -3.545 35.763 1.00 48.59 100 TYR A CA 1
ATOM 740 C C . TYR A 1 100 ? -42.064 -3.154 34.295 1.00 48.59 100 TYR A C 1
ATOM 742 O O . TYR A 1 100 ? -42.734 -3.841 33.525 1.00 48.59 100 TYR A O 1
ATOM 750 N N . LYS A 1 101 ? -41.496 -2.011 33.899 1.00 47.00 101 LYS A N 1
ATOM 751 C CA . LYS A 1 101 ? -41.286 -1.701 32.487 1.00 47.00 101 LYS A CA 1
ATOM 752 C C . LYS A 1 101 ? -40.087 -2.523 32.015 1.00 47.00 101 LYS A C 1
ATOM 754 O O . LYS A 1 101 ? -38.983 -2.285 32.511 1.00 47.00 101 LYS A O 1
ATOM 759 N N . PRO A 1 102 ? -40.277 -3.483 31.090 1.00 49.28 102 PRO A N 1
ATOM 760 C CA . PRO A 1 102 ? -39.153 -4.204 30.515 1.00 49.28 102 PRO A CA 1
ATOM 761 C C . PRO A 1 102 ? -38.183 -3.199 29.876 1.00 49.28 102 PRO A C 1
ATOM 763 O O . PRO A 1 102 ? -38.630 -2.154 29.386 1.00 49.28 102 PRO A O 1
ATOM 766 N N . PRO A 1 103 ? -36.866 -3.474 29.893 1.00 48.19 103 PRO A N 1
ATOM 767 C CA . PRO A 1 103 ? -35.903 -2.604 29.236 1.00 48.19 103 PRO A CA 1
ATOM 768 C C . PRO A 1 103 ? -36.294 -2.422 27.760 1.00 48.19 103 PRO A C 1
ATOM 770 O O . PRO A 1 103 ? -36.795 -3.370 27.141 1.00 48.19 103 PRO A O 1
ATOM 773 N N . PRO A 1 104 ? -36.115 -1.213 27.194 1.00 42.78 104 PRO A N 1
ATOM 774 C CA . PRO A 1 104 ? -36.381 -0.988 25.781 1.00 42.78 104 PRO A CA 1
ATOM 775 C C . PRO A 1 104 ? -35.548 -1.973 24.958 1.00 42.78 104 PRO A C 1
ATOM 777 O O . PRO A 1 104 ? -34.378 -2.218 25.254 1.00 42.78 104 PRO A O 1
ATOM 780 N N . LYS A 1 105 ? -36.170 -2.580 23.945 1.00 42.25 105 LYS A N 1
ATOM 781 C CA . LYS A 1 105 ? -35.464 -3.471 23.024 1.00 42.25 105 LYS A CA 1
ATOM 782 C C . LYS A 1 105 ? -34.444 -2.636 22.251 1.00 42.25 105 LYS A C 1
ATOM 784 O O . LYS A 1 105 ? -34.798 -1.605 21.690 1.00 42.25 105 LYS A O 1
ATOM 789 N N . VAL A 1 106 ? -33.206 -3.121 22.177 1.00 50.41 106 VAL A N 1
ATOM 790 C CA . VAL A 1 106 ? -32.075 -2.492 21.461 1.00 50.41 106 VAL A CA 1
ATOM 791 C C . VAL A 1 106 ? -32.384 -2.252 19.965 1.00 50.41 106 VAL A C 1
ATOM 793 O O . VAL A 1 106 ? -31.753 -1.435 19.309 1.00 50.41 106 VAL A O 1
ATOM 796 N N . SER A 1 107 ? -33.433 -2.881 19.424 1.00 44.69 107 SER A N 1
ATOM 797 C CA . SER A 1 107 ? -33.840 -2.822 18.015 1.00 44.69 107 SER A CA 1
ATOM 798 C C . SER A 1 107 ? -34.441 -1.494 17.511 1.00 44.69 107 SER A C 1
ATOM 800 O O . SER A 1 107 ? -34.868 -1.455 16.360 1.00 44.69 107 SER A O 1
ATOM 802 N N . GLU A 1 108 ? -34.538 -0.429 18.317 1.00 41.31 108 GLU A N 1
ATOM 803 C CA . GLU A 1 108 ? -35.170 0.846 17.902 1.00 41.31 108 GLU A CA 1
ATOM 804 C C . GLU A 1 108 ? -34.207 2.028 17.697 1.00 41.31 108 GLU A C 1
ATOM 806 O O . GLU A 1 108 ? -34.646 3.109 17.294 1.00 41.31 108 GLU A O 1
ATOM 811 N N . PHE A 1 109 ? -32.898 1.849 17.884 1.00 43.06 109 PHE A N 1
ATOM 812 C CA . PHE A 1 109 ? -31.942 2.925 17.621 1.00 43.06 109 PHE A CA 1
ATOM 813 C C . PHE A 1 109 ? -31.623 3.028 16.126 1.00 43.06 109 PHE A C 1
ATOM 815 O O . PHE A 1 109 ? -30.943 2.193 15.531 1.00 43.06 109 PHE A O 1
ATOM 822 N N . LYS A 1 110 ? -32.169 4.074 15.496 1.00 43.72 110 LYS A N 1
ATOM 823 C CA . LYS A 1 110 ? -31.827 4.466 14.129 1.00 43.72 110 LYS A CA 1
ATOM 824 C C . LYS A 1 110 ? -30.365 4.910 14.101 1.00 43.72 110 LYS A C 1
ATOM 826 O O . LYS A 1 110 ? -30.010 5.880 14.757 1.00 43.72 110 LYS A O 1
ATOM 831 N N . TYR A 1 111 ? -29.551 4.205 13.322 1.00 45.12 111 TYR A N 1
ATOM 832 C CA . TYR A 1 111 ? -28.205 4.638 12.968 1.00 45.12 111 TYR A CA 1
ATOM 833 C C . TYR A 1 111 ? -28.278 5.897 12.096 1.00 45.12 111 TYR A C 1
ATOM 835 O O . TYR A 1 111 ? -28.933 5.892 11.047 1.00 45.12 111 TYR A O 1
ATOM 843 N N . ASP A 1 112 ? -27.578 6.952 12.508 1.00 42.47 112 ASP A N 1
ATOM 844 C CA . ASP A 1 112 ? -27.344 8.131 11.681 1.00 42.47 112 ASP A CA 1
ATOM 845 C C . ASP A 1 112 ? -26.392 7.753 10.537 1.00 42.47 112 ASP A C 1
ATOM 847 O O . ASP A 1 112 ? -25.184 7.612 10.709 1.00 42.47 112 ASP A O 1
ATOM 851 N N . LYS A 1 113 ? -26.958 7.576 9.338 1.00 43.31 113 LYS A N 1
ATOM 852 C CA . LYS A 1 113 ? -26.258 7.268 8.074 1.00 43.31 113 LYS A CA 1
ATOM 853 C C . LYS A 1 113 ? -25.322 8.384 7.574 1.00 43.31 113 LYS A C 1
ATOM 855 O O . LYS A 1 113 ? -24.832 8.309 6.450 1.00 43.31 113 LYS A O 1
ATOM 860 N N . GLU A 1 114 ? -25.106 9.442 8.351 1.00 39.75 114 GLU A N 1
ATOM 861 C CA . GLU A 1 114 ? -24.401 10.640 7.886 1.00 39.75 114 GLU A CA 1
ATOM 862 C C . GLU A 1 114 ? -22.868 10.514 7.911 1.00 39.75 114 GLU A C 1
ATOM 864 O O . GLU A 1 114 ? -22.206 11.216 7.145 1.00 39.75 114 GLU A O 1
ATOM 869 N N . GLU A 1 115 ? -22.278 9.603 8.699 1.00 44.44 115 GLU A N 1
ATOM 870 C CA . GLU A 1 115 ? -20.812 9.414 8.691 1.00 44.44 115 GLU A CA 1
ATOM 871 C C . GLU A 1 115 ? -20.306 8.557 7.511 1.00 44.44 115 GLU A C 1
ATOM 873 O O . GLU A 1 115 ? -19.237 8.842 6.978 1.00 44.44 115 GLU A O 1
ATOM 878 N N . GLU A 1 116 ? -21.103 7.616 6.985 1.00 41.72 116 GLU A N 1
ATOM 879 C CA . GLU A 1 116 ? -20.746 6.796 5.803 1.00 41.72 116 GLU A CA 1
ATOM 880 C C . GLU A 1 116 ? -20.733 7.576 4.468 1.00 41.72 116 GLU A C 1
ATOM 882 O O . GLU A 1 116 ? -20.343 7.045 3.421 1.00 41.72 116 GLU A O 1
ATOM 887 N N . ALA A 1 117 ? -21.223 8.819 4.454 1.00 38.25 117 ALA A N 1
ATOM 888 C CA . ALA A 1 117 ? -21.343 9.621 3.236 1.00 38.25 117 ALA A CA 1
ATOM 889 C C . ALA A 1 117 ? -20.103 10.485 2.946 1.00 38.25 117 ALA A C 1
ATOM 891 O O . ALA A 1 117 ? -19.955 10.963 1.824 1.00 38.25 117 ALA A O 1
ATOM 892 N N . LYS A 1 118 ? -19.204 10.686 3.921 1.00 41.25 118 LYS A N 1
ATOM 893 C CA . LYS A 1 118 ? -18.058 11.602 3.770 1.00 41.25 118 LYS A CA 1
ATOM 894 C C . LYS A 1 118 ? -16.788 10.958 3.194 1.00 41.25 118 LYS A C 1
ATOM 896 O O . LYS A 1 118 ? -15.948 11.700 2.701 1.00 41.25 118 LYS A O 1
ATOM 901 N N . GLY A 1 119 ? -16.665 9.626 3.201 1.00 41.41 119 GLY A N 1
ATOM 902 C CA . GLY A 1 119 ? -15.504 8.912 2.635 1.00 41.41 119 GLY A CA 1
ATOM 903 C C . GLY A 1 119 ? -15.554 8.724 1.111 1.00 41.41 119 GLY A C 1
ATOM 904 O O . GLY A 1 119 ? -14.582 8.990 0.416 1.00 41.41 119 GLY A O 1
ATOM 905 N N . ARG A 1 120 ? -16.731 8.395 0.561 1.00 40.53 120 ARG A N 1
ATOM 906 C CA . ARG A 1 120 ? -16.889 7.954 -0.843 1.00 40.53 120 ARG A CA 1
ATOM 907 C C . ARG A 1 120 ? -16.477 8.959 -1.926 1.00 40.53 120 ARG A C 1
ATOM 909 O O . ARG A 1 120 ? -16.190 8.552 -3.043 1.00 40.53 120 ARG A O 1
ATOM 916 N N . GLY A 1 121 ? -16.472 10.260 -1.632 1.00 37.00 121 GLY A N 1
ATOM 917 C CA . GLY A 1 121 ? -16.127 11.292 -2.619 1.00 37.00 121 GLY A CA 1
ATOM 918 C C . GLY A 1 121 ? -14.623 11.474 -2.854 1.00 37.00 121 GLY A C 1
ATOM 919 O O . GLY A 1 121 ? -14.243 12.046 -3.873 1.00 37.00 121 GLY A O 1
ATOM 920 N N . LYS A 1 122 ? -13.770 11.016 -1.925 1.00 50.47 122 LYS A N 1
ATOM 921 C CA . LYS A 1 122 ? -12.306 11.124 -2.043 1.00 50.47 122 LYS A CA 1
ATOM 922 C C . LYS A 1 122 ? -11.741 9.968 -2.881 1.00 50.47 122 LYS A C 1
ATOM 924 O O . LYS A 1 122 ? -10.920 10.193 -3.768 1.00 50.47 122 LYS A O 1
ATOM 929 N N . ASP A 1 123 ? -12.305 8.777 -2.696 1.00 56.62 123 ASP A N 1
ATOM 930 C CA . ASP A 1 123 ? -11.883 7.540 -3.362 1.00 56.62 123 ASP A CA 1
ATOM 931 C C . ASP A 1 123 ? -12.107 7.566 -4.884 1.00 56.62 123 ASP A C 1
ATOM 933 O O . ASP A 1 123 ? -11.309 7.020 -5.643 1.00 56.62 123 ASP A O 1
ATOM 937 N N . GLU A 1 124 ? -13.170 8.226 -5.365 1.00 58.94 124 GLU A N 1
ATOM 938 C CA . GLU A 1 124 ? -13.455 8.322 -6.806 1.00 58.94 124 GLU A CA 1
ATOM 939 C C . GLU A 1 124 ? -12.432 9.198 -7.549 1.00 58.94 124 GLU A C 1
ATOM 941 O O . GLU A 1 124 ? -12.000 8.840 -8.647 1.00 58.94 124 GLU A O 1
ATOM 946 N N . GLY A 1 125 ? -11.996 10.307 -6.938 1.00 65.75 125 GLY A N 1
ATOM 947 C CA . GLY A 1 125 ? -10.986 11.198 -7.516 1.00 65.75 125 GLY A CA 1
ATOM 948 C C . GLY A 1 125 ? -9.581 10.589 -7.505 1.00 65.75 125 GLY A C 1
ATOM 949 O O . GLY A 1 125 ? -8.845 10.708 -8.487 1.00 65.75 125 GLY A O 1
ATOM 950 N N . GLU A 1 126 ? -9.225 9.885 -6.429 1.00 69.00 126 GLU A N 1
ATOM 951 C CA . GLU A 1 126 ? -7.953 9.159 -6.321 1.00 69.00 126 GLU A CA 1
ATOM 952 C C . GLU A 1 126 ? -7.906 7.967 -7.300 1.00 69.00 126 GLU A C 1
ATOM 954 O O . GLU A 1 126 ? -6.899 7.758 -7.983 1.00 69.00 126 GLU A O 1
ATOM 959 N N . ALA A 1 127 ? -9.021 7.247 -7.479 1.00 72.88 127 ALA A N 1
ATOM 960 C CA . ALA A 1 127 ? -9.125 6.167 -8.460 1.00 72.88 127 ALA A CA 1
ATOM 961 C C . ALA A 1 127 ? -9.042 6.663 -9.916 1.00 72.88 127 ALA A C 1
ATOM 963 O O . ALA A 1 127 ? -8.452 5.991 -10.769 1.00 72.88 127 ALA A O 1
ATOM 964 N N . GLU A 1 128 ? -9.618 7.828 -10.229 1.00 80.19 128 GLU A N 1
ATOM 965 C CA . GLU A 1 128 ? -9.504 8.444 -11.555 1.00 80.19 128 GLU A CA 1
ATOM 966 C C . GLU A 1 128 ? -8.068 8.910 -11.844 1.00 80.19 128 GLU A C 1
ATOM 968 O O . GLU A 1 128 ? -7.544 8.655 -12.934 1.00 80.19 128 GLU A O 1
ATOM 973 N N . ALA A 1 129 ? -7.396 9.512 -10.858 1.00 82.50 129 ALA A N 1
ATOM 974 C CA . ALA A 1 129 ? -5.995 9.913 -10.971 1.00 82.50 129 ALA A CA 1
ATOM 975 C C . ALA A 1 129 ? -5.070 8.710 -11.220 1.00 82.50 129 ALA A C 1
ATOM 977 O O . ALA A 1 129 ? -4.238 8.748 -12.131 1.00 82.50 129 ALA A O 1
ATOM 978 N N . LEU A 1 130 ? -5.266 7.612 -10.483 1.00 82.62 130 LEU A N 1
ATOM 979 C CA . LEU A 1 130 ? -4.489 6.386 -10.663 1.00 82.62 130 LEU A CA 1
ATOM 980 C C . LEU A 1 130 ? -4.705 5.771 -12.054 1.00 82.62 130 LEU A C 1
ATOM 982 O O . LEU A 1 130 ? -3.741 5.381 -12.713 1.00 82.62 130 LEU A O 1
ATOM 986 N N . ARG A 1 131 ? -5.952 5.735 -12.547 1.00 86.06 131 ARG A N 1
ATOM 987 C CA . ARG A 1 131 ? -6.258 5.262 -13.910 1.00 86.06 131 ARG A CA 1
ATOM 988 C C . ARG A 1 131 ? -5.562 6.094 -14.977 1.00 86.06 131 ARG A C 1
ATOM 990 O O . ARG A 1 131 ? -5.031 5.534 -15.934 1.00 86.06 131 ARG A O 1
ATOM 997 N N . LYS A 1 132 ? -5.543 7.418 -14.811 1.00 90.69 132 LYS A N 1
ATOM 998 C CA . LYS A 1 132 ? -4.854 8.315 -15.739 1.00 90.69 132 LYS A CA 1
ATOM 999 C C . LYS A 1 132 ? -3.349 8.026 -15.775 1.00 90.69 132 LYS A C 1
ATOM 1001 O O . LYS A 1 132 ? -2.799 7.872 -16.860 1.00 90.69 132 LYS A O 1
ATOM 1006 N N . LYS A 1 133 ? -2.708 7.856 -14.614 1.00 88.69 133 LYS A N 1
ATOM 1007 C CA . LYS A 1 133 ? -1.281 7.496 -14.532 1.00 88.69 133 LYS A CA 1
ATOM 1008 C C . LYS A 1 133 ? -0.983 6.115 -15.128 1.00 88.69 133 LYS A C 1
ATOM 1010 O O . LYS A 1 133 ? -0.007 5.946 -15.851 1.00 88.69 133 LYS A O 1
ATOM 1015 N N . GLN A 1 134 ? -1.852 5.127 -14.910 1.00 88.06 134 GLN A N 1
ATOM 1016 C CA . GLN A 1 134 ? -1.726 3.811 -15.553 1.00 88.06 134 GLN A CA 1
ATOM 1017 C C . GLN A 1 134 ? -1.833 3.900 -17.081 1.00 88.06 134 GLN A C 1
ATOM 1019 O O . GLN A 1 134 ? -1.115 3.198 -17.795 1.00 88.06 134 GLN A O 1
ATOM 1024 N N . GLN A 1 135 ? -2.692 4.783 -17.591 1.00 92.44 135 GLN A N 1
ATOM 1025 C CA . GLN A 1 135 ? -2.781 5.052 -19.021 1.00 92.44 135 GLN A CA 1
ATOM 1026 C C . GLN A 1 135 ? -1.522 5.753 -19.554 1.00 92.44 135 GLN A C 1
ATOM 1028 O O . GLN A 1 135 ? -1.058 5.414 -20.639 1.00 92.44 135 GLN A O 1
ATOM 1033 N N . GLU A 1 136 ? -0.926 6.675 -18.795 1.00 91.69 136 GLU A N 1
ATOM 1034 C CA . GLU A 1 136 ? 0.358 7.304 -19.141 1.00 91.69 136 GLU A CA 1
ATOM 1035 C C . GLU A 1 136 ? 1.492 6.267 -19.229 1.00 91.69 136 GLU A C 1
ATOM 1037 O O . GLU A 1 136 ? 2.229 6.260 -20.216 1.00 91.69 136 GLU A O 1
ATOM 1042 N N . ILE A 1 137 ? 1.569 5.319 -18.285 1.00 92.44 137 ILE A N 1
ATOM 1043 C CA . ILE A 1 137 ? 2.511 4.186 -18.351 1.00 92.44 137 ILE A CA 1
ATOM 1044 C C . ILE A 1 137 ? 2.262 3.338 -19.603 1.00 92.44 137 ILE A C 1
ATOM 1046 O O . ILE A 1 137 ? 3.211 2.957 -20.290 1.00 92.44 137 ILE A O 1
ATOM 1050 N N . ALA A 1 138 ? 0.999 3.027 -19.914 1.00 93.69 138 ALA A N 1
ATOM 1051 C CA . ALA A 1 138 ? 0.653 2.233 -21.091 1.00 93.69 138 ALA A CA 1
ATOM 1052 C C . ALA A 1 138 ? 1.099 2.923 -22.391 1.00 93.69 138 ALA A C 1
ATOM 1054 O O . ALA A 1 138 ? 1.744 2.288 -23.225 1.00 93.69 138 ALA A O 1
ATOM 1055 N N . ASN A 1 139 ? 0.838 4.226 -22.514 1.00 93.81 139 ASN A N 1
ATOM 1056 C CA . ASN A 1 139 ? 1.261 5.030 -23.660 1.00 93.81 139 ASN A CA 1
ATOM 1057 C C . ASN A 1 139 ? 2.796 5.085 -23.774 1.00 93.81 139 ASN A C 1
ATOM 1059 O O . ASN A 1 139 ? 3.342 4.923 -24.863 1.00 93.81 139 ASN A O 1
ATOM 1063 N N . ALA A 1 140 ? 3.510 5.263 -22.657 1.00 92.38 140 ALA A N 1
ATOM 1064 C CA . ALA A 1 140 ? 4.974 5.277 -22.643 1.00 92.38 140 ALA A CA 1
ATOM 1065 C C . ALA A 1 140 ? 5.568 3.919 -23.067 1.00 92.38 140 ALA A C 1
ATOM 1067 O O . ALA A 1 140 ? 6.528 3.863 -23.838 1.00 92.38 140 ALA A O 1
ATOM 1068 N N . LYS A 1 141 ? 4.965 2.806 -22.625 1.00 94.25 141 LYS A N 1
ATOM 1069 C CA . LYS A 1 141 ? 5.363 1.452 -23.045 1.00 94.25 141 LYS A CA 1
ATOM 1070 C C . LYS A 1 141 ? 5.086 1.198 -24.527 1.00 94.25 141 LYS A C 1
ATOM 1072 O O . LYS A 1 141 ? 5.879 0.520 -25.181 1.00 94.25 141 LYS A O 1
ATOM 1077 N N . GLU A 1 142 ? 3.985 1.728 -25.055 1.00 95.19 142 GLU A N 1
ATOM 1078 C CA . GLU A 1 142 ? 3.666 1.652 -26.482 1.00 95.19 142 GLU A CA 1
ATOM 1079 C C . GLU A 1 142 ? 4.697 2.418 -27.317 1.00 95.19 142 GLU A C 1
ATOM 1081 O O . GLU A 1 142 ? 5.289 1.835 -28.223 1.00 95.19 142 GLU A O 1
ATOM 1086 N N . HIS A 1 143 ? 5.033 3.651 -26.933 1.00 92.31 143 HIS A N 1
ATOM 1087 C CA . HIS A 1 143 ? 6.080 4.437 -27.590 1.00 92.31 143 HIS A CA 1
ATOM 1088 C C . HIS A 1 143 ? 7.450 3.729 -27.569 1.00 92.31 143 HIS A C 1
ATOM 1090 O O . HIS A 1 143 ? 8.119 3.605 -28.595 1.00 92.31 143 HIS A O 1
ATOM 1096 N N . LEU A 1 144 ? 7.845 3.155 -26.425 1.00 92.50 144 LEU A N 1
ATOM 1097 C CA . LEU A 1 144 ? 9.069 2.352 -26.313 1.00 92.50 144 LEU A CA 1
ATOM 1098 C C . LEU A 1 144 ? 9.067 1.149 -27.273 1.00 92.50 144 LEU A C 1
ATOM 1100 O O . LEU A 1 144 ? 10.110 0.770 -27.817 1.00 92.50 144 LEU A O 1
ATOM 1104 N N . LYS A 1 145 ? 7.906 0.522 -27.482 1.00 93.31 145 LYS A N 1
ATOM 1105 C CA . LYS A 1 145 ? 7.751 -0.585 -28.427 1.00 93.31 145 LYS A CA 1
ATOM 1106 C C . LYS A 1 145 ? 7.881 -0.107 -29.876 1.00 93.31 145 LYS A C 1
ATOM 1108 O O . LYS A 1 145 ? 8.572 -0.767 -30.650 1.00 93.31 145 LYS A O 1
ATOM 1113 N N . GLU A 1 146 ? 7.289 1.032 -30.225 1.00 93.19 146 GLU A N 1
ATOM 1114 C CA . GLU A 1 146 ? 7.405 1.629 -31.561 1.00 93.19 146 GLU A CA 1
ATOM 1115 C C . GLU A 1 146 ? 8.870 1.901 -31.930 1.00 93.19 146 GLU A C 1
ATOM 1117 O O . GLU A 1 146 ? 9.332 1.445 -32.978 1.00 93.19 146 GLU A O 1
ATOM 1122 N N . ILE A 1 147 ? 9.645 2.515 -31.026 1.00 90.62 147 ILE A N 1
ATOM 1123 C CA . ILE A 1 147 ? 11.083 2.773 -31.234 1.00 90.62 147 ILE A CA 1
ATOM 1124 C C . ILE A 1 147 ? 11.847 1.457 -31.454 1.00 90.62 147 ILE A C 1
ATOM 1126 O O . ILE A 1 147 ? 12.700 1.343 -32.341 1.00 90.62 147 ILE A O 1
ATOM 1130 N N . ARG A 1 148 ? 11.539 0.406 -30.679 1.00 89.81 148 ARG A N 1
ATOM 1131 C CA . ARG A 1 148 ? 12.178 -0.916 -30.839 1.00 89.81 148 ARG A CA 1
ATOM 1132 C C . ARG A 1 148 ? 11.890 -1.548 -32.192 1.00 89.81 148 ARG A C 1
ATOM 1134 O O . ARG A 1 148 ? 12.764 -2.238 -32.727 1.00 89.81 148 ARG A O 1
ATOM 1141 N N . GLU A 1 149 ? 10.701 -1.341 -32.735 1.00 91.06 149 GLU A N 1
ATOM 1142 C CA . GLU A 1 149 ? 10.266 -1.939 -33.995 1.00 91.06 149 GLU A CA 1
ATOM 1143 C C . GLU A 1 149 ? 10.670 -1.108 -35.222 1.00 91.06 149 GLU A C 1
ATOM 1145 O O . GLU A 1 149 ? 10.779 -1.678 -36.314 1.00 91.06 149 GLU A O 1
ATOM 1150 N N . ASP A 1 150 ? 10.991 0.181 -35.056 1.00 88.94 150 ASP A N 1
ATOM 1151 C CA . ASP A 1 150 ? 11.402 1.041 -36.167 1.00 88.94 150 ASP A CA 1
ATOM 1152 C C . ASP A 1 150 ? 12.728 0.574 -36.789 1.00 88.94 150 ASP A C 1
ATOM 1154 O O . ASP A 1 150 ? 13.755 0.405 -36.126 1.00 88.94 150 ASP A O 1
ATOM 1158 N N . LYS A 1 151 ? 12.704 0.332 -38.098 1.00 84.50 151 LYS A N 1
ATOM 1159 C CA . LYS A 1 151 ? 13.855 -0.134 -38.884 1.00 84.50 151 LYS A CA 1
ATOM 1160 C C . LYS A 1 151 ? 14.591 1.003 -39.588 1.00 84.50 151 LYS A C 1
ATOM 1162 O O . LYS A 1 151 ? 15.625 0.742 -40.197 1.00 84.50 151 LYS A O 1
ATOM 1167 N N . ASN A 1 152 ? 14.055 2.220 -39.539 1.00 86.38 152 AS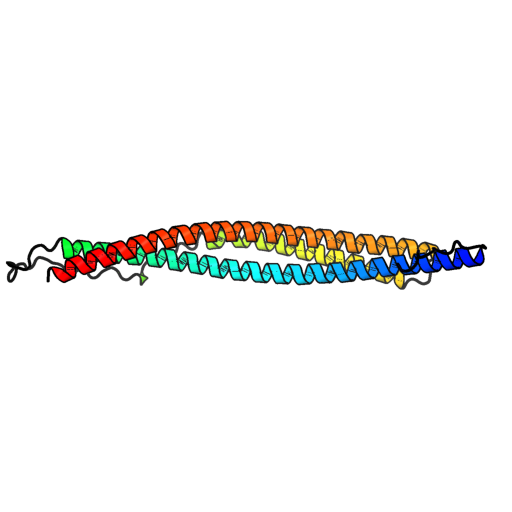N A N 1
ATOM 1168 C CA . ASN A 1 152 ? 14.573 3.375 -40.267 1.00 86.38 152 ASN A CA 1
ATOM 1169 C C . ASN A 1 152 ? 15.568 4.211 -39.448 1.00 86.38 152 ASN A C 1
ATOM 1171 O O . ASN A 1 152 ? 16.187 5.119 -39.999 1.00 86.38 152 ASN A O 1
ATOM 1175 N N . ILE A 1 153 ? 15.730 3.905 -38.159 1.00 82.19 153 ILE A N 1
ATOM 1176 C CA . ILE A 1 153 ? 16.611 4.626 -37.236 1.00 82.19 153 ILE A CA 1
ATOM 1177 C C . ILE A 1 153 ? 17.994 3.973 -37.229 1.00 82.19 153 ILE A C 1
ATOM 1179 O O . ILE A 1 153 ? 18.120 2.744 -37.205 1.00 82.19 153 ILE A O 1
ATOM 1183 N N . ASP A 1 154 ? 19.038 4.803 -37.252 1.00 87.19 154 ASP A N 1
ATOM 1184 C CA . ASP A 1 154 ? 20.416 4.350 -37.081 1.00 87.19 154 ASP A CA 1
ATOM 1185 C C . ASP A 1 154 ? 20.583 3.597 -35.750 1.00 87.19 154 ASP A C 1
ATOM 1187 O O . ASP A 1 154 ? 19.998 3.970 -34.737 1.00 87.19 154 ASP A O 1
ATOM 1191 N N . ALA A 1 155 ? 21.376 2.525 -35.739 1.00 80.81 155 ALA A N 1
ATOM 1192 C CA . ALA A 1 155 ? 21.476 1.637 -34.583 1.00 80.81 155 ALA A CA 1
ATOM 1193 C C . ALA A 1 155 ? 22.026 2.326 -33.322 1.00 80.81 155 ALA A C 1
ATOM 1195 O O . ALA A 1 155 ? 21.661 1.927 -32.213 1.00 80.81 155 ALA A O 1
ATOM 1196 N N . ASP A 1 156 ? 22.892 3.332 -33.474 1.00 79.69 156 ASP A N 1
ATOM 1197 C CA . ASP A 1 156 ? 23.431 4.071 -32.338 1.00 79.69 156 ASP A CA 1
ATOM 1198 C C . ASP A 1 156 ? 22.417 5.081 -31.802 1.00 79.69 156 ASP A C 1
ATOM 1200 O O . ASP A 1 156 ? 22.214 5.118 -30.590 1.00 79.69 156 ASP A O 1
ATOM 1204 N N . VAL A 1 157 ? 21.729 5.807 -32.688 1.00 83.50 157 VAL A N 1
ATOM 1205 C CA . VAL A 1 157 ? 20.638 6.736 -32.326 1.00 83.50 157 VAL A CA 1
ATOM 1206 C C . VAL A 1 157 ? 19.483 5.984 -31.661 1.00 83.50 157 VAL A C 1
ATOM 1208 O O . VAL A 1 157 ? 18.985 6.385 -30.615 1.00 83.50 157 VAL A O 1
ATOM 1211 N N . LYS A 1 158 ? 19.134 4.818 -32.205 1.00 88.56 158 LYS A N 1
ATOM 1212 C CA . LYS A 1 158 ? 18.091 3.943 -31.674 1.00 88.56 158 LYS A CA 1
ATOM 1213 C C . LYS A 1 158 ? 18.393 3.453 -30.260 1.00 88.56 158 LYS A C 1
ATOM 1215 O O . LYS A 1 158 ? 17.468 3.224 -29.489 1.00 88.56 158 LYS A O 1
ATOM 1220 N N . HIS A 1 159 ? 19.663 3.237 -29.910 1.00 89.94 159 HIS A N 1
ATOM 1221 C CA . HIS A 1 159 ? 20.008 2.834 -28.547 1.00 89.94 159 HIS A CA 1
ATOM 1222 C C . HIS A 1 159 ? 19.684 3.938 -27.541 1.00 89.94 159 HIS A C 1
ATOM 1224 O O . HIS A 1 159 ? 19.067 3.645 -26.520 1.00 89.94 159 HIS A O 1
ATOM 1230 N N . ASP A 1 160 ? 20.078 5.174 -27.846 1.00 89.44 160 ASP A N 1
ATOM 1231 C CA . ASP A 1 160 ? 19.871 6.316 -26.957 1.00 89.44 160 ASP A CA 1
ATOM 1232 C C . ASP A 1 160 ? 18.367 6.612 -26.810 1.00 89.44 160 ASP A C 1
ATOM 1234 O O . ASP A 1 160 ? 17.874 6.705 -25.690 1.00 89.44 160 ASP A O 1
ATOM 1238 N N . GLU A 1 161 ? 17.603 6.583 -27.910 1.00 91.62 161 GLU A N 1
ATOM 1239 C CA . GLU A 1 161 ? 16.139 6.744 -27.878 1.00 91.62 161 GLU A CA 1
ATOM 1240 C C . GLU A 1 161 ? 15.422 5.640 -27.083 1.00 91.62 161 GLU A C 1
ATOM 1242 O O . GLU A 1 161 ? 14.447 5.905 -26.380 1.00 91.62 161 GLU A O 1
ATOM 1247 N N . ILE A 1 162 ? 15.899 4.389 -27.153 1.00 92.75 162 ILE A N 1
ATOM 1248 C CA . ILE A 1 162 ? 15.359 3.299 -26.326 1.00 92.75 162 ILE A CA 1
ATOM 1249 C C . ILE A 1 162 ? 15.615 3.570 -24.845 1.00 92.75 162 ILE A C 1
ATOM 1251 O O . ILE A 1 162 ? 14.737 3.296 -24.029 1.00 92.75 162 ILE A O 1
ATOM 1255 N N . VAL A 1 163 ? 16.806 4.051 -24.487 1.00 93.38 163 VAL A N 1
ATOM 1256 C CA . VAL A 1 163 ? 17.148 4.347 -23.091 1.00 93.38 163 VAL A CA 1
ATOM 1257 C C . VAL A 1 163 ? 16.314 5.519 -22.574 1.00 93.38 163 VAL A C 1
ATOM 1259 O O . VAL A 1 163 ? 15.775 5.419 -21.475 1.00 93.38 163 VAL A O 1
ATOM 1262 N N . ASP A 1 164 ? 16.130 6.571 -23.371 1.00 94.31 164 ASP A N 1
ATOM 1263 C CA . ASP A 1 164 ? 15.276 7.708 -23.013 1.00 94.31 164 ASP A CA 1
ATOM 1264 C C . ASP A 1 164 ? 13.817 7.267 -22.811 1.00 94.31 164 ASP A C 1
ATOM 1266 O O . ASP A 1 164 ? 13.222 7.539 -21.769 1.00 94.31 164 ASP A O 1
ATOM 1270 N N . ALA A 1 165 ? 13.265 6.465 -23.726 1.00 93.69 165 ALA A N 1
ATOM 1271 C CA . ALA A 1 165 ? 11.915 5.925 -23.571 1.00 93.69 165 ALA A CA 1
ATOM 1272 C C . ALA A 1 165 ? 11.789 4.944 -22.385 1.00 93.69 165 ALA A C 1
ATOM 1274 O O . ALA A 1 165 ? 10.739 4.871 -21.748 1.00 93.69 165 ALA A O 1
ATOM 1275 N N . GLN A 1 166 ? 12.846 4.193 -22.044 1.00 96.12 166 GLN A N 1
ATOM 1276 C CA . GLN A 1 166 ? 12.877 3.391 -20.814 1.00 96.12 166 GLN A CA 1
ATOM 1277 C C . GLN A 1 166 ? 12.830 4.282 -19.565 1.00 96.12 166 GLN A C 1
ATOM 1279 O O . GLN A 1 166 ? 12.127 3.942 -18.613 1.00 96.12 166 GLN A O 1
ATOM 1284 N N . LEU A 1 167 ? 13.540 5.414 -19.562 1.00 94.69 167 LEU A N 1
ATOM 1285 C CA . LEU A 1 167 ? 13.492 6.381 -18.464 1.00 94.69 167 LEU A CA 1
ATOM 1286 C C . LEU A 1 167 ? 12.100 7.002 -18.319 1.00 94.69 167 LEU A C 1
ATOM 1288 O O . LEU A 1 167 ? 11.625 7.122 -17.193 1.00 94.69 167 LEU A O 1
ATOM 1292 N N . ASP A 1 168 ? 11.416 7.319 -19.420 1.00 95.50 168 ASP A N 1
ATOM 1293 C CA . ASP A 1 168 ? 10.041 7.835 -19.386 1.00 95.50 168 ASP A CA 1
ATOM 1294 C C . ASP A 1 168 ? 9.065 6.836 -18.750 1.00 95.50 168 ASP A C 1
ATOM 1296 O O . ASP A 1 168 ? 8.275 7.205 -17.877 1.00 95.50 168 ASP A O 1
ATOM 1300 N N . VAL A 1 169 ? 9.156 5.553 -19.125 1.00 96.50 169 VAL A N 1
ATOM 1301 C CA . VAL A 1 169 ? 8.339 4.489 -18.516 1.00 96.50 169 VAL A CA 1
ATOM 1302 C C . VAL A 1 169 ? 8.619 4.379 -17.018 1.00 96.50 169 VAL A C 1
ATOM 1304 O O . VAL A 1 169 ? 7.681 4.352 -16.223 1.00 96.50 169 VAL A O 1
ATOM 1307 N N . VAL A 1 170 ? 9.896 4.342 -16.624 1.00 95.62 170 VAL A N 1
ATOM 1308 C CA . VAL A 1 170 ? 10.285 4.217 -15.212 1.00 95.62 170 VAL A CA 1
ATOM 1309 C C . VAL A 1 170 ? 9.845 5.437 -14.402 1.00 95.62 170 VAL A C 1
ATOM 1311 O O . VAL A 1 170 ? 9.368 5.271 -13.284 1.00 95.62 170 VAL A O 1
ATOM 1314 N N . ASN A 1 171 ? 9.945 6.649 -14.949 1.00 94.62 171 ASN A N 1
ATOM 1315 C CA . ASN A 1 171 ? 9.477 7.863 -14.279 1.00 94.62 171 ASN A CA 1
ATOM 1316 C C . ASN A 1 171 ? 7.961 7.820 -14.041 1.00 94.62 171 ASN A C 1
ATOM 1318 O O . ASN A 1 171 ? 7.514 8.051 -12.919 1.00 94.62 171 ASN A O 1
ATOM 1322 N N . ALA A 1 172 ? 7.179 7.430 -15.052 1.00 93.44 172 ALA A N 1
ATOM 1323 C CA . ALA A 1 172 ? 5.733 7.269 -14.902 1.00 93.44 172 ALA A CA 1
ATOM 1324 C C . ALA A 1 172 ? 5.373 6.169 -13.880 1.00 93.44 172 ALA A C 1
ATOM 1326 O O . ALA A 1 172 ? 4.445 6.326 -13.086 1.00 93.44 172 ALA A O 1
ATOM 1327 N N . GLN A 1 173 ? 6.126 5.064 -13.853 1.00 95.56 173 GLN A N 1
ATOM 1328 C CA . GLN A 1 173 ? 5.963 4.014 -12.843 1.00 95.56 173 GLN A CA 1
ATOM 1329 C C . GLN A 1 173 ? 6.308 4.510 -11.430 1.00 95.56 173 GLN A C 1
ATOM 1331 O O . GLN A 1 173 ? 5.579 4.203 -10.487 1.00 95.56 173 GLN A O 1
ATOM 1336 N N . LEU A 1 174 ? 7.381 5.291 -11.265 1.00 93.88 174 LEU A N 1
ATOM 1337 C CA . LEU A 1 174 ? 7.776 5.865 -9.974 1.00 93.88 174 LEU A CA 1
ATOM 1338 C C . LEU A 1 174 ? 6.697 6.786 -9.400 1.00 93.88 174 LEU A C 1
ATOM 1340 O O . LEU A 1 174 ? 6.445 6.738 -8.197 1.00 93.88 174 LEU A O 1
ATOM 1344 N N . ASP A 1 175 ? 6.021 7.566 -10.242 1.00 93.69 175 ASP A N 1
ATOM 1345 C CA . ASP A 1 175 ? 4.904 8.408 -9.808 1.00 93.69 175 ASP A CA 1
ATOM 1346 C C . ASP A 1 175 ? 3.739 7.584 -9.248 1.00 93.69 175 ASP A C 1
ATOM 1348 O O . ASP A 1 175 ? 3.113 7.993 -8.271 1.00 93.69 175 ASP A O 1
ATOM 1352 N N . VAL A 1 176 ? 3.455 6.413 -9.825 1.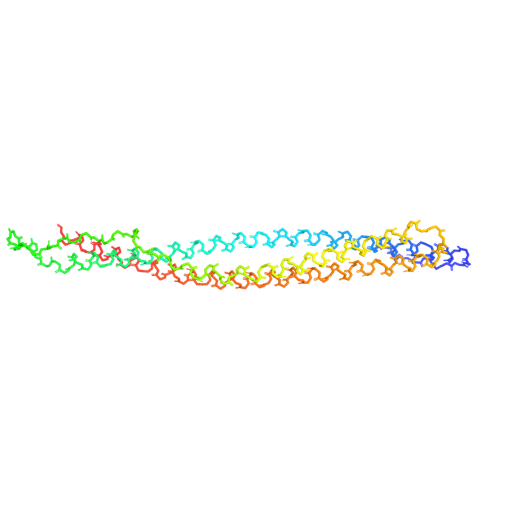00 93.19 176 VAL A N 1
ATOM 1353 C CA . VAL A 1 176 ? 2.440 5.487 -9.295 1.00 93.19 176 VAL A CA 1
ATOM 1354 C C . VAL A 1 176 ? 2.907 4.839 -7.995 1.00 93.19 176 VAL A C 1
ATOM 1356 O O . VAL A 1 176 ? 2.132 4.740 -7.047 1.00 93.19 176 VAL A O 1
ATOM 1359 N N . VAL A 1 177 ? 4.169 4.414 -7.916 1.00 93.62 177 VAL A N 1
ATOM 1360 C CA . VAL A 1 177 ? 4.731 3.819 -6.692 1.00 93.62 177 VAL A CA 1
ATOM 1361 C C . VAL A 1 177 ? 4.696 4.812 -5.528 1.00 93.62 177 VAL A C 1
ATOM 1363 O O . VAL A 1 177 ? 4.337 4.425 -4.416 1.00 93.62 177 VAL A O 1
ATOM 1366 N N . ASN A 1 178 ? 5.019 6.083 -5.774 1.00 92.88 178 ASN A N 1
ATOM 1367 C CA . ASN A 1 178 ? 4.948 7.133 -4.758 1.00 92.88 178 ASN A CA 1
ATOM 1368 C C . ASN A 1 178 ? 3.513 7.357 -4.266 1.00 92.88 178 ASN A C 1
ATOM 1370 O O . ASN A 1 178 ? 3.299 7.418 -3.057 1.00 92.88 178 ASN A O 1
ATOM 1374 N N . ASP A 1 179 ? 2.532 7.423 -5.171 1.00 90.44 179 ASP A N 1
ATOM 1375 C CA . ASP A 1 179 ? 1.119 7.541 -4.787 1.00 90.44 179 ASP A CA 1
ATOM 1376 C C . ASP A 1 179 ? 0.663 6.348 -3.940 1.00 90.44 179 ASP A C 1
ATOM 1378 O O . ASP A 1 179 ? 0.029 6.528 -2.900 1.00 90.44 179 ASP A O 1
ATOM 1382 N N . LEU A 1 180 ? 1.013 5.125 -4.356 1.00 91.19 180 LEU A N 1
ATOM 1383 C CA . LEU A 1 180 ? 0.680 3.911 -3.612 1.00 91.19 180 LEU A CA 1
ATOM 1384 C C . LEU A 1 180 ? 1.291 3.941 -2.210 1.00 91.19 180 LEU A C 1
ATOM 1386 O O . LEU A 1 180 ? 0.593 3.642 -1.246 1.00 91.19 180 LEU A O 1
ATOM 1390 N N . ALA A 1 181 ? 2.562 4.329 -2.081 1.00 90.50 181 ALA A N 1
ATOM 1391 C CA . ALA A 1 181 ? 3.242 4.419 -0.792 1.00 90.50 181 ALA A CA 1
ATOM 1392 C C . ALA A 1 181 ? 2.620 5.486 0.123 1.00 90.50 181 ALA A C 1
ATOM 1394 O O . ALA A 1 181 ? 2.432 5.236 1.314 1.00 90.50 181 ALA A O 1
ATOM 1395 N N . HIS A 1 182 ? 2.261 6.650 -0.425 1.00 91.00 182 HIS A N 1
ATOM 1396 C CA . HIS A 1 182 ? 1.571 7.694 0.331 1.00 91.00 182 HIS A CA 1
ATOM 1397 C C . HIS A 1 182 ? 0.196 7.232 0.815 1.00 91.00 182 HIS A C 1
ATOM 1399 O O . HIS A 1 182 ? -0.107 7.378 1.996 1.00 91.00 182 HIS A O 1
ATOM 1405 N N . HIS A 1 183 ? -0.594 6.600 -0.054 1.00 88.62 183 HIS A N 1
ATOM 1406 C CA . HIS A 1 183 ? -1.896 6.060 0.326 1.00 88.62 183 HIS A CA 1
ATOM 1407 C C . HIS A 1 183 ? -1.773 4.968 1.404 1.00 88.62 183 HIS A C 1
ATOM 1409 O O . HIS A 1 183 ? -2.521 4.973 2.376 1.00 88.62 183 HIS A O 1
ATOM 1415 N N . GLN A 1 184 ? -0.780 4.073 1.301 1.00 90.44 184 GLN A N 1
ATOM 1416 C CA . GLN A 1 184 ? -0.496 3.077 2.348 1.00 90.44 184 GLN A CA 1
ATOM 1417 C C . GLN A 1 184 ? -0.164 3.721 3.689 1.00 90.44 184 GLN A C 1
ATOM 1419 O O . GLN A 1 184 ? -0.585 3.221 4.731 1.00 90.44 184 GLN A O 1
ATOM 1424 N N . GLN A 1 185 ? 0.611 4.806 3.674 1.00 91.50 185 GLN A N 1
ATOM 1425 C CA . GLN A 1 185 ? 0.964 5.520 4.890 1.00 91.50 185 GLN A CA 1
ATOM 1426 C C . GLN A 1 185 ? -0.271 6.164 5.535 1.00 91.50 185 GLN A C 1
ATOM 1428 O O . GLN A 1 185 ? -0.480 5.973 6.732 1.00 91.50 185 GLN A O 1
ATOM 1433 N N . GLU A 1 186 ? -1.095 6.873 4.757 1.00 89.00 186 GLU A N 1
ATOM 1434 C CA . GLU A 1 186 ? -2.332 7.494 5.255 1.00 89.00 186 GLU A CA 1
ATOM 1435 C C . GLU A 1 186 ? -3.288 6.448 5.851 1.00 89.00 186 GLU A C 1
ATOM 1437 O O . GLU A 1 186 ? -3.817 6.640 6.948 1.00 89.00 186 GLU A O 1
ATOM 1442 N N . GLU A 1 187 ? -3.452 5.306 5.180 1.00 88.94 187 GLU A N 1
ATOM 1443 C CA . GLU A 1 187 ? -4.336 4.232 5.638 1.00 88.94 187 GLU A CA 1
ATOM 1444 C C . GLU A 1 187 ? -3.828 3.576 6.932 1.00 88.94 187 GLU A C 1
ATOM 1446 O O . GLU A 1 187 ? -4.606 3.289 7.843 1.00 88.94 187 GLU A O 1
ATOM 1451 N N . LEU A 1 188 ? -2.512 3.379 7.069 1.00 91.06 188 LEU A N 1
ATOM 1452 C CA . LEU A 1 188 ? -1.909 2.858 8.301 1.00 91.06 188 LEU A CA 1
ATOM 1453 C C . LEU A 1 188 ? -2.043 3.833 9.476 1.00 91.06 188 LEU A C 1
ATOM 1455 O O . LEU A 1 188 ? -2.303 3.402 10.602 1.00 91.06 188 LEU A O 1
ATOM 1459 N N . GLU A 1 189 ? -1.870 5.134 9.234 1.00 90.75 189 GLU A N 1
ATOM 1460 C CA . GLU A 1 189 ? -2.096 6.174 10.243 1.00 90.75 189 GLU A CA 1
ATOM 1461 C C . GLU A 1 189 ? -3.566 6.179 10.691 1.00 90.75 189 GLU A C 1
ATOM 1463 O O . GLU A 1 189 ? -3.852 6.173 11.892 1.00 90.75 189 GLU A O 1
ATOM 1468 N N . HIS A 1 190 ? -4.500 6.069 9.742 1.00 88.12 190 HIS A N 1
ATOM 1469 C CA . HIS A 1 190 ? -5.922 5.953 10.043 1.00 88.12 190 HIS A CA 1
ATOM 1470 C C . HIS A 1 190 ? -6.244 4.701 10.876 1.00 88.12 190 HIS A C 1
ATOM 1472 O O . HIS A 1 190 ? -6.877 4.798 11.932 1.00 88.12 190 HIS A O 1
ATOM 1478 N N . GLN A 1 191 ? -5.762 3.525 10.460 1.00 90.69 191 GLN A N 1
ATOM 1479 C CA . GLN A 1 191 ? -5.938 2.280 11.211 1.00 90.69 191 GLN A CA 1
ATOM 1480 C C . GLN A 1 191 ? -5.366 2.380 12.627 1.00 90.69 191 GLN A C 1
ATOM 1482 O O . GLN A 1 191 ? -6.003 1.922 13.578 1.00 90.69 191 GLN A O 1
ATOM 1487 N N . HIS A 1 192 ? -4.190 2.989 12.793 1.00 92.25 192 HIS A N 1
ATOM 1488 C CA . HIS A 1 192 ? -3.586 3.201 14.106 1.00 92.25 192 HIS A CA 1
ATOM 1489 C C . HIS A 1 192 ? -4.517 4.004 15.026 1.00 92.25 192 HIS A C 1
ATOM 1491 O O . HIS A 1 192 ? -4.773 3.585 16.160 1.00 92.25 192 HIS A O 1
ATOM 1497 N N . ASP A 1 193 ? -5.078 5.109 14.539 1.00 89.06 193 ASP A N 1
ATOM 1498 C CA . ASP A 1 193 ? -5.992 5.946 15.320 1.00 89.06 193 ASP A CA 1
ATOM 1499 C C . ASP A 1 193 ? -7.270 5.200 15.712 1.00 89.06 193 ASP A C 1
ATOM 1501 O O . ASP A 1 193 ? -7.724 5.274 16.864 1.00 89.06 193 ASP A O 1
ATOM 1505 N N . VAL A 1 194 ? -7.827 4.414 14.788 1.00 88.25 194 VAL A N 1
ATOM 1506 C CA . VAL A 1 194 ? -8.995 3.579 15.075 1.00 88.25 194 VAL A CA 1
ATOM 1507 C C . VAL A 1 194 ? -8.646 2.494 16.107 1.00 88.25 194 VAL A C 1
ATOM 1509 O O . VAL A 1 194 ? -9.402 2.324 17.065 1.00 88.25 194 VAL A O 1
ATOM 1512 N N . ILE A 1 195 ? -7.495 1.814 15.999 1.00 92.88 195 ILE A N 1
ATOM 1513 C CA . ILE A 1 195 ? -7.029 0.807 16.976 1.00 92.88 195 ILE A CA 1
ATOM 1514 C C . ILE A 1 195 ? -6.884 1.426 18.367 1.00 92.88 195 ILE A C 1
ATOM 1516 O O . ILE A 1 195 ? -7.338 0.845 19.357 1.00 92.88 195 ILE A O 1
ATOM 1520 N N . VAL A 1 196 ? -6.258 2.602 18.469 1.00 93.62 196 VAL A N 1
ATOM 1521 C CA . VAL A 1 196 ? -6.090 3.312 19.746 1.00 93.62 196 VAL A CA 1
ATOM 1522 C C . VAL A 1 196 ? -7.453 3.629 20.365 1.00 93.62 196 VAL A C 1
ATOM 1524 O O . VAL A 1 196 ? -7.656 3.382 21.559 1.00 93.62 196 VAL A O 1
ATOM 1527 N N . GLY A 1 197 ? -8.405 4.107 19.559 1.00 90.00 197 GLY A N 1
ATOM 1528 C CA . GLY A 1 197 ? -9.781 4.352 19.991 1.00 90.00 197 GLY A CA 1
ATOM 1529 C C . GLY A 1 197 ? -10.480 3.084 20.490 1.00 90.00 197 GLY A C 1
ATOM 1530 O O . GLY A 1 197 ? -10.988 3.060 21.611 1.00 90.00 197 GLY A O 1
ATOM 1531 N N . VAL A 1 198 ? -10.441 2.007 19.700 1.00 91.00 198 VAL A N 1
ATOM 1532 C CA . VAL A 1 198 ? -11.046 0.711 20.048 1.00 91.00 198 VAL A CA 1
ATOM 1533 C C . VAL A 1 198 ? -10.452 0.152 21.338 1.00 91.00 198 VAL A C 1
ATOM 1535 O O . VAL A 1 198 ? -11.199 -0.273 22.214 1.00 91.00 198 VAL A O 1
ATOM 1538 N N . ASN A 1 199 ? -9.130 0.191 21.508 1.00 93.12 199 ASN A N 1
ATOM 1539 C CA . ASN A 1 199 ? -8.468 -0.306 22.716 1.00 93.12 199 ASN A CA 1
ATOM 1540 C C . ASN A 1 199 ? -8.866 0.477 23.968 1.00 93.12 199 ASN A C 1
ATOM 1542 O O . ASN A 1 199 ? -9.053 -0.113 25.036 1.00 93.12 199 ASN A O 1
ATOM 1546 N N . LYS A 1 200 ? -9.010 1.801 23.847 1.00 93.12 200 LYS A N 1
ATOM 1547 C CA . LYS A 1 200 ? -9.504 2.634 24.944 1.00 93.12 200 LYS A CA 1
ATOM 1548 C C . LYS A 1 200 ? -10.926 2.228 25.332 1.00 93.12 200 LYS A C 1
ATOM 1550 O O . LYS A 1 200 ? -11.169 1.948 26.505 1.00 93.12 200 LYS A O 1
ATOM 1555 N N . ASP A 1 201 ? -11.828 2.137 24.357 1.00 89.81 201 ASP A N 1
ATOM 1556 C CA . ASP A 1 201 ? -13.222 1.751 24.591 1.00 89.81 201 ASP A CA 1
ATOM 1557 C C . ASP A 1 201 ? -13.334 0.321 25.152 1.00 89.81 201 ASP A C 1
ATOM 1559 O O . ASP A 1 201 ? -14.106 0.081 26.079 1.00 89.81 201 ASP A O 1
ATOM 1563 N N . LEU A 1 202 ? -12.515 -0.622 24.662 1.00 93.06 202 LEU A N 1
ATOM 1564 C CA . LEU A 1 202 ? -12.475 -2.003 25.160 1.00 93.06 202 LEU A CA 1
ATOM 1565 C C . LEU A 1 202 ? -12.081 -2.044 26.635 1.00 93.06 202 LEU A C 1
ATOM 1567 O O . LEU A 1 202 ? -12.681 -2.782 27.414 1.00 93.06 202 LEU A O 1
ATOM 1571 N N . LYS A 1 203 ? -11.081 -1.249 27.026 1.00 94.81 203 LYS A N 1
ATOM 1572 C CA . LYS A 1 203 ? -10.633 -1.172 28.416 1.00 94.81 203 LYS A CA 1
ATOM 1573 C C . LYS A 1 203 ? -11.718 -0.588 29.322 1.00 94.81 203 LYS A C 1
ATOM 1575 O O . LYS A 1 203 ? -12.000 -1.169 30.365 1.00 94.81 203 LYS A O 1
ATOM 1580 N N . GLU A 1 204 ? -12.348 0.513 28.907 1.00 93.19 204 GLU A N 1
ATOM 1581 C CA . GLU A 1 204 ? -13.469 1.115 29.643 1.00 93.19 204 GLU A CA 1
ATOM 1582 C C . GLU A 1 204 ? -14.621 0.116 29.824 1.00 93.19 204 GLU A C 1
ATOM 1584 O O . GLU A 1 204 ? -15.124 -0.057 30.935 1.00 93.19 204 GLU A O 1
ATOM 1589 N N . ASN A 1 205 ? -14.993 -0.598 28.760 1.00 92.12 205 ASN A N 1
ATOM 1590 C CA . ASN A 1 205 ? -16.042 -1.614 28.808 1.00 92.12 205 ASN A CA 1
ATOM 1591 C C . ASN A 1 205 ? -15.658 -2.804 29.694 1.00 92.12 205 ASN A C 1
ATOM 1593 O O . ASN A 1 205 ? -16.478 -3.284 30.473 1.00 92.12 205 ASN A O 1
ATOM 1597 N N . GLN A 1 206 ? -14.410 -3.271 29.622 1.00 94.88 206 GLN A N 1
ATOM 1598 C CA . GLN A 1 206 ? -13.927 -4.366 30.460 1.00 94.88 206 GLN A CA 1
ATOM 1599 C C . GLN A 1 206 ? -13.986 -4.008 31.950 1.00 94.88 206 GLN A C 1
ATOM 1601 O O . GLN A 1 206 ? -14.386 -4.841 32.768 1.00 94.88 206 GLN A O 1
ATOM 1606 N N . ASP A 1 207 ? -13.604 -2.782 32.307 1.00 95.19 207 ASP A N 1
ATOM 1607 C CA . ASP A 1 207 ? -13.659 -2.304 33.686 1.00 95.19 207 ASP A CA 1
ATOM 1608 C C . ASP A 1 207 ? -15.113 -2.129 34.162 1.00 95.19 207 ASP A C 1
ATOM 1610 O O . ASP A 1 207 ? -15.440 -2.571 35.267 1.00 95.19 207 ASP A O 1
ATOM 1614 N N . ALA A 1 208 ? -16.006 -1.591 33.321 1.00 93.19 208 ALA A N 1
ATOM 1615 C CA . ALA A 1 208 ? -17.435 -1.463 33.625 1.00 93.19 208 ALA A CA 1
ATOM 1616 C C . ALA A 1 208 ? -18.111 -2.829 33.844 1.00 93.19 208 ALA A C 1
ATOM 1618 O O . ALA A 1 208 ? -18.775 -3.045 34.857 1.00 93.19 208 ALA A O 1
ATOM 1619 N N . ILE A 1 209 ? -17.864 -3.803 32.961 1.00 94.06 209 ILE A N 1
ATOM 1620 C CA . ILE A 1 209 ? -18.408 -5.164 33.087 1.00 94.06 209 ILE A CA 1
ATOM 1621 C C . ILE A 1 209 ? -17.916 -5.838 34.375 1.00 94.06 209 ILE A C 1
ATOM 1623 O O . ILE A 1 209 ? -18.701 -6.485 35.065 1.00 94.06 209 ILE A O 1
ATOM 1627 N N . ARG A 1 210 ? -16.636 -5.677 34.739 1.00 95.31 210 ARG A N 1
ATOM 1628 C CA . ARG A 1 210 ? -16.095 -6.220 36.000 1.00 95.31 210 ARG A CA 1
ATOM 1629 C C . ARG A 1 210 ? -16.762 -5.605 37.226 1.00 95.31 210 ARG A C 1
ATOM 1631 O O . ARG A 1 210 ? -17.069 -6.328 38.173 1.00 95.31 210 ARG A O 1
ATOM 1638 N N . GLN A 1 211 ? -16.974 -4.289 37.222 1.00 94.25 211 GLN A N 1
ATOM 1639 C CA . GLN A 1 211 ? -17.681 -3.606 38.306 1.00 94.25 211 GLN A CA 1
ATOM 1640 C C . GLN A 1 211 ? -19.129 -4.089 38.401 1.00 94.25 211 GLN A C 1
ATOM 1642 O O . GLN A 1 211 ? -19.600 -4.407 39.493 1.00 94.25 211 GLN A O 1
ATOM 1647 N N . LEU A 1 212 ? -19.811 -4.209 37.262 1.00 92.88 212 LEU A N 1
ATOM 1648 C CA . LEU A 1 212 ? -21.184 -4.685 37.196 1.00 92.88 212 LEU A CA 1
ATOM 1649 C C . LEU A 1 212 ? -21.326 -6.131 37.689 1.00 92.88 212 LEU A C 1
ATOM 1651 O O . LEU A 1 212 ? -22.227 -6.414 38.473 1.00 92.88 212 LEU A O 1
ATOM 1655 N N . ASP A 1 213 ? -20.425 -7.033 37.293 1.00 94.06 213 ASP A N 1
ATOM 1656 C CA . ASP A 1 213 ? -20.398 -8.426 37.763 1.00 94.06 213 ASP A CA 1
ATOM 1657 C C . ASP A 1 213 ? -20.188 -8.510 39.283 1.00 94.06 213 ASP A C 1
ATOM 1659 O O . ASP A 1 213 ? -20.891 -9.250 39.973 1.00 94.06 213 ASP A O 1
ATOM 1663 N N . ALA A 1 214 ? -19.273 -7.705 39.836 1.00 93.38 214 ALA A N 1
ATOM 1664 C CA . ALA A 1 214 ? -19.052 -7.642 41.279 1.00 93.38 214 ALA A CA 1
ATOM 1665 C C . ALA A 1 214 ? -20.301 -7.159 42.037 1.00 93.38 214 ALA A C 1
ATOM 1667 O O . ALA A 1 214 ? -20.673 -7.751 43.054 1.00 93.38 214 ALA A O 1
ATOM 1668 N N . ARG A 1 215 ? -20.978 -6.123 41.526 1.00 92.12 215 ARG A N 1
ATOM 1669 C CA . ARG A 1 215 ? -22.227 -5.599 42.100 1.00 92.12 215 ARG A CA 1
ATOM 1670 C C . ARG A 1 215 ? -23.367 -6.606 42.003 1.00 92.12 215 ARG A C 1
ATOM 1672 O O . ARG A 1 215 ? -24.005 -6.903 43.007 1.00 92.12 215 ARG A O 1
ATOM 1679 N N . ALA A 1 216 ? -23.567 -7.211 40.834 1.00 88.69 216 ALA A N 1
ATOM 1680 C CA . ALA A 1 216 ? -24.586 -8.235 40.626 1.00 88.69 216 ALA A CA 1
ATOM 1681 C C . ALA A 1 216 ? -24.397 -9.432 41.574 1.00 88.69 216 ALA A C 1
ATOM 1683 O O . ALA A 1 216 ? -25.365 -9.912 42.162 1.00 88.69 216 ALA A O 1
ATOM 1684 N N . LYS A 1 217 ? -23.150 -9.875 41.792 1.00 91.44 217 LYS A N 1
ATOM 1685 C CA . LYS A 1 217 ? -22.823 -10.915 42.782 1.00 91.44 217 LYS A CA 1
ATOM 1686 C C . LYS A 1 217 ? -23.129 -10.483 44.216 1.00 91.44 217 LYS A C 1
ATOM 1688 O O . LYS A 1 217 ? -23.637 -11.294 44.986 1.00 91.44 217 LYS A O 1
ATOM 1693 N N . ALA A 1 218 ? -22.846 -9.231 44.580 1.00 88.19 218 ALA A N 1
ATOM 1694 C CA . ALA A 1 218 ? -23.165 -8.703 45.905 1.00 88.19 218 ALA A CA 1
ATOM 1695 C C . ALA A 1 218 ? -24.682 -8.645 46.152 1.00 88.19 218 ALA A C 1
ATOM 1697 O O . ALA A 1 218 ? -25.130 -9.037 47.226 1.00 88.19 218 ALA A O 1
ATOM 1698 N N . VAL A 1 219 ? -25.465 -8.228 45.152 1.00 84.38 219 VAL A N 1
ATOM 1699 C CA . VAL A 1 219 ? -26.937 -8.250 45.198 1.00 84.38 219 VAL A CA 1
ATOM 1700 C C . VAL A 1 219 ? -27.454 -9.678 45.331 1.00 84.38 219 VAL A C 1
ATOM 1702 O O . VAL A 1 219 ? -28.283 -9.949 46.191 1.00 84.38 219 VAL A O 1
ATOM 1705 N N . ALA A 1 220 ? -26.944 -10.609 44.522 1.00 80.06 220 ALA A N 1
ATOM 1706 C CA . ALA A 1 220 ? -27.363 -12.007 44.572 1.00 80.06 220 ALA A CA 1
ATOM 1707 C C . ALA A 1 220 ? -27.076 -12.666 45.931 1.00 80.06 220 ALA A C 1
ATOM 1709 O O . ALA A 1 220 ? -27.842 -13.517 46.353 1.00 80.06 220 ALA A O 1
ATOM 1710 N N . ALA A 1 221 ? -26.011 -12.267 46.631 1.00 83.00 221 ALA A N 1
ATOM 1711 C CA . ALA A 1 221 ? -25.698 -12.777 47.967 1.00 83.00 221 ALA A CA 1
ATOM 1712 C C . ALA A 1 221 ? -26.628 -12.244 49.079 1.00 83.00 221 ALA A C 1
ATOM 1714 O O . ALA A 1 221 ? -26.582 -12.754 50.198 1.00 83.00 221 ALA A O 1
ATOM 1715 N N . GLN A 1 222 ? -27.429 -11.208 48.805 1.00 77.31 222 GLN A N 1
ATOM 1716 C CA . GLN A 1 222 ? -28.407 -10.655 49.751 1.00 77.31 222 GLN A CA 1
ATOM 1717 C C . GLN A 1 222 ? -29.776 -11.355 49.687 1.00 77.31 222 GLN A C 1
ATOM 1719 O O . GLN A 1 222 ? -30.592 -11.139 50.586 1.00 77.31 222 GLN A O 1
ATOM 1724 N N . TYR A 1 223 ? -30.019 -12.174 48.657 1.00 65.06 223 TYR A N 1
ATOM 1725 C CA . TYR A 1 223 ? -31.266 -12.906 48.406 1.00 65.06 223 TYR A CA 1
ATOM 1726 C C . TYR A 1 223 ? -31.070 -14.418 48.539 1.00 65.06 223 TYR A C 1
ATOM 1728 O O . TYR A 1 223 ? -32.036 -15.081 48.979 1.00 65.06 223 TYR A O 1
#

Secondary structure (DSSP, 8-state):
-------PPP-SHHHHHHHHHHHHHHHHHHHHHHHHHHHHHHHHHHHHHHHHHHHHHHHHHHHHHHHHHHHHHHHHHHHHHHHHT---TTT-TT-------PPPPGGG----TTSTTSSHHHHHHHHHHHHHHHHHHHHHHHHHHHHHH-SSS-HHHHHHHHHHHHHHHHHHHHHHHHHHHHHHHHHHHHHHHHHHHHHHHHHHHHHHHHHHHHHHHHHHTT-

pLDDT: mean 80.33, std 18.56, range [37.0, 96.56]

Organism: NCBI:txid641309